Protein AF-A0A7W1E3T4-F1 (afdb_monomer)

Solvent-accessible surface area (backbone atoms only — not comparable to full-atom values): 13322 Å² total; per-residue (Å²): 99,69,68,60,43,53,54,37,51,61,59,62,73,56,59,87,73,61,85,50,91,58,55,63,57,50,38,28,49,52,45,17,52,46,24,36,23,57,19,29,43,41,60,15,51,54,30,30,56,50,32,36,52,54,16,59,76,49,42,82,84,16,51,80,49,38,53,53,32,49,53,55,47,31,55,52,32,45,62,32,55,42,42,68,64,22,44,56,50,27,51,55,42,30,72,75,16,75,51,83,94,35,38,70,48,24,46,48,21,34,51,49,49,24,47,51,22,60,74,71,66,37,62,71,58,25,55,58,27,50,65,67,33,50,62,37,78,75,45,84,56,99,57,25,67,59,50,42,41,50,51,37,42,51,50,25,47,50,26,50,76,72,75,41,88,30,64,71,42,23,51,52,30,31,54,55,18,60,77,70,67,38,62,56,52,26,36,49,18,41,43,70,72,66,47,68,86,44,49,75,62,30,36,67,49,33,25,55,50,36,23,58,56,34,36,56,48,14,50,77,65,75,34,70,68,37,41,52,51,15,48,55,43,44,52,54,32,37,72,39,16,60,94,48,25,62,51,28,51,56,33,52,53,51,49,40,49,76,54,66,51,132

Sequence (262 aa):
PDEASELVERALVDGRWLGHPFALHQGHFARALSFGHRGRIADAMNAIDTGLRVAQEAGESGSRFVAGNENARTWVLRSIGRLSEADEINERVFESTAEPARMEMHCASVLDLLEGRLLTGDVEGAMGAVERARVVESFNGSMAWHHRQRFLTQQARLAVLQGEPSEDLTATVIGDAVARGSLRYELLARAVGGEVDVLPRLERVAGMEAWWMTAELAARRDDDALWRDADRRAEALVRTAGPYAEDLRVWVATRFKALGRP

Radius of gyration: 17.99 Å; Cα contacts (8 Å, |Δi|>4): 354; chains: 1; bounding box: 42×42×51 Å

Structure (mmCIF, N/CA/C/O backbone):
data_AF-A0A7W1E3T4-F1
#
_entry.id   AF-A0A7W1E3T4-F1
#
loop_
_atom_site.group_PDB
_atom_site.id
_atom_site.type_symbol
_atom_site.label_atom_id
_atom_site.label_alt_id
_atom_site.label_comp_id
_atom_site.label_asym_id
_atom_site.label_entity_id
_atom_site.label_seq_id
_atom_site.pdbx_PDB_ins_code
_atom_site.Cartn_x
_atom_site.Cartn_y
_atom_site.Cartn_z
_atom_site.occupancy
_atom_site.B_iso_or_equiv
_atom_site.auth_seq_id
_atom_site.auth_comp_id
_atom_site.auth_asym_id
_atom_site.auth_atom_id
_atom_site.pdbx_PDB_model_num
ATOM 1 N N . PRO A 1 1 ? -3.401 -15.566 -7.009 1.00 63.34 1 PRO A N 1
ATOM 2 C CA . PRO A 1 1 ? -1.975 -15.538 -6.591 1.00 63.34 1 PRO A CA 1
ATOM 3 C C . PRO A 1 1 ? -1.263 -16.885 -6.778 1.00 63.34 1 PRO A C 1
ATOM 5 O O . PRO A 1 1 ? -0.217 -16.904 -7.412 1.00 63.34 1 PRO A O 1
ATOM 8 N N . ASP A 1 2 ? -1.820 -17.992 -6.258 1.00 68.88 2 ASP A N 1
ATOM 9 C CA . ASP A 1 2 ? -1.242 -19.366 -6.298 1.00 68.88 2 ASP A CA 1
ATOM 10 C C . ASP A 1 2 ? -0.906 -19.825 -7.703 1.00 68.88 2 ASP A C 1
ATOM 12 O O . ASP A 1 2 ? 0.268 -19.996 -8.025 1.00 68.88 2 ASP A O 1
ATOM 16 N N . GLU A 1 3 ? -1.903 -19.817 -8.569 1.00 69.50 3 GLU A N 1
ATOM 17 C CA . GLU A 1 3 ? -1.740 -20.116 -9.985 1.00 69.50 3 GLU A CA 1
ATOM 18 C C . GLU A 1 3 ? -0.715 -19.205 -10.687 1.00 69.50 3 GLU A C 1
ATOM 20 O O . GLU A 1 3 ? 0.161 -19.689 -11.397 1.00 69.50 3 GLU A O 1
ATOM 25 N N . ALA A 1 4 ? -0.748 -17.890 -10.434 1.00 70.00 4 ALA A N 1
ATOM 26 C CA . ALA A 1 4 ? 0.206 -16.949 -11.029 1.00 70.00 4 ALA A CA 1
ATOM 27 C C . ALA A 1 4 ? 1.655 -17.234 -10.592 1.00 70.00 4 ALA A C 1
ATOM 29 O O . ALA A 1 4 ? 2.570 -17.196 -11.410 1.00 70.00 4 ALA A O 1
ATOM 30 N N . SER A 1 5 ? 1.860 -17.561 -9.315 1.00 70.94 5 SER A N 1
ATOM 31 C CA . SER A 1 5 ? 3.171 -17.922 -8.775 1.00 70.94 5 SER A CA 1
ATOM 32 C C . SER A 1 5 ? 3.685 -19.214 -9.404 1.00 70.94 5 SER A C 1
ATOM 34 O O . SER A 1 5 ? 4.836 -19.260 -9.820 1.00 70.94 5 SER A O 1
ATOM 36 N N . GLU A 1 6 ? 2.845 -20.244 -9.523 1.00 73.06 6 GLU A N 1
ATOM 37 C CA . GLU A 1 6 ? 3.230 -21.508 -10.160 1.00 73.06 6 GLU A CA 1
ATOM 38 C C . GLU A 1 6 ? 3.592 -21.340 -11.638 1.00 73.06 6 GLU A C 1
ATOM 40 O O . GLU A 1 6 ? 4.574 -21.924 -12.102 1.00 73.06 6 GLU A O 1
ATOM 45 N N . LEU A 1 7 ? 2.825 -20.534 -12.379 1.00 68.50 7 LEU A N 1
ATOM 46 C CA . LEU A 1 7 ? 3.107 -20.230 -13.783 1.00 68.50 7 LEU A CA 1
ATOM 47 C C . LEU A 1 7 ? 4.459 -19.525 -13.943 1.00 68.50 7 LEU A C 1
ATOM 49 O O . LEU A 1 7 ? 5.237 -19.884 -14.827 1.00 68.50 7 LEU A O 1
ATOM 53 N N . VAL A 1 8 ? 4.763 -18.570 -13.058 1.00 70.44 8 VAL A N 1
ATOM 54 C CA . VAL A 1 8 ? 6.046 -17.856 -13.051 1.00 70.44 8 VAL A CA 1
ATOM 55 C C . VAL A 1 8 ? 7.210 -18.792 -12.717 1.00 70.44 8 VAL A C 1
ATOM 57 O O . VAL A 1 8 ? 8.217 -18.755 -13.420 1.00 70.44 8 VAL A O 1
ATOM 60 N N . GLU A 1 9 ? 7.090 -19.665 -11.709 1.00 71.00 9 GLU A N 1
ATOM 61 C CA . GLU A 1 9 ? 8.159 -20.625 -11.380 1.00 71.00 9 GLU A CA 1
ATOM 62 C C . GLU A 1 9 ? 8.474 -21.544 -12.566 1.00 71.00 9 GLU A C 1
ATOM 64 O O . GLU A 1 9 ? 9.635 -21.700 -12.937 1.00 71.00 9 GLU A O 1
ATOM 69 N N . ARG A 1 10 ? 7.448 -22.108 -13.217 1.00 66.62 10 ARG A N 1
ATOM 70 C CA . ARG A 1 10 ? 7.647 -22.991 -14.380 1.00 66.62 10 ARG A CA 1
ATOM 71 C C . ARG A 1 10 ? 8.318 -22.257 -15.543 1.00 66.62 10 ARG A C 1
ATOM 73 O O . ARG A 1 10 ? 9.197 -22.825 -16.185 1.00 66.62 10 ARG A O 1
ATOM 80 N N . ALA A 1 11 ? 7.935 -21.004 -15.790 1.00 65.50 11 ALA A N 1
ATOM 81 C CA . ALA A 1 11 ? 8.513 -20.187 -16.855 1.00 65.50 11 ALA A CA 1
ATOM 82 C C . ALA A 1 11 ? 9.972 -19.777 -16.577 1.00 65.50 11 ALA A C 1
ATOM 84 O O . ALA A 1 11 ? 10.775 -19.720 -17.506 1.00 65.50 11 ALA A O 1
ATOM 85 N N . LEU A 1 12 ? 10.328 -19.509 -15.314 1.00 69.25 12 LEU A N 1
ATOM 86 C CA . LEU A 1 12 ? 11.686 -19.114 -14.921 1.00 69.25 12 LEU A CA 1
ATOM 87 C C . LEU A 1 12 ? 12.674 -20.295 -14.883 1.00 69.25 12 LEU A C 1
ATOM 89 O O . LEU A 1 12 ? 13.859 -20.096 -15.142 1.00 69.25 12 LEU A O 1
ATOM 93 N N . VAL A 1 13 ? 12.214 -21.516 -14.576 1.00 61.56 13 VAL A N 1
ATOM 94 C CA . VAL A 1 13 ? 13.081 -22.704 -14.419 1.00 61.56 13 VAL A CA 1
ATOM 95 C C . VAL A 1 13 ? 13.686 -23.195 -15.742 1.00 61.56 13 VAL A C 1
ATOM 97 O O . VAL A 1 13 ? 14.832 -23.640 -15.749 1.00 61.56 13 VAL A O 1
ATOM 100 N N . ASP A 1 14 ? 12.976 -23.094 -16.870 1.00 57.66 14 ASP A N 1
ATOM 101 C CA . ASP A 1 14 ? 13.461 -23.596 -18.168 1.00 57.66 14 ASP A CA 1
ATOM 102 C C . ASP A 1 14 ? 13.941 -22.476 -19.105 1.00 57.66 14 ASP A C 1
ATOM 104 O O . ASP A 1 14 ? 13.699 -22.525 -20.307 1.00 57.66 14 ASP A O 1
ATOM 108 N N . GLY A 1 15 ? 14.626 -21.454 -18.565 1.00 53.28 15 GLY A N 1
ATOM 109 C CA . GLY A 1 15 ? 15.059 -20.202 -19.228 1.00 53.28 15 GLY A CA 1
ATOM 110 C C . GLY A 1 15 ? 15.795 -20.297 -20.584 1.00 53.28 15 GLY A C 1
ATOM 111 O O . GLY A 1 15 ? 16.172 -19.276 -21.148 1.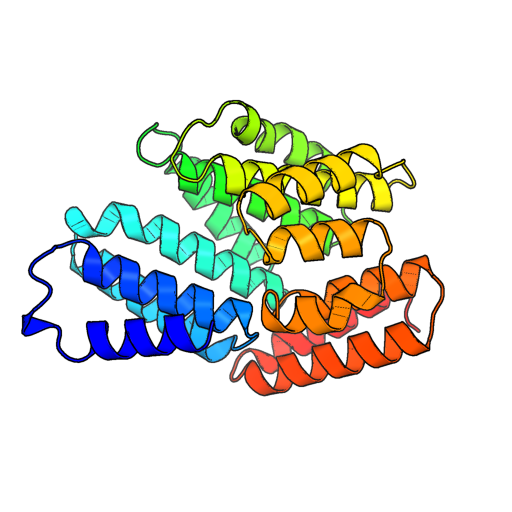00 53.28 15 GLY A O 1
ATOM 112 N N . ARG A 1 16 ? 15.954 -21.498 -21.147 1.00 53.34 16 ARG A N 1
ATOM 113 C CA . ARG A 1 16 ? 16.323 -21.791 -22.539 1.00 53.34 16 ARG A CA 1
ATOM 114 C C . ARG A 1 16 ? 15.261 -21.384 -23.571 1.00 53.34 16 ARG A C 1
ATOM 116 O O . ARG A 1 16 ? 15.613 -21.201 -24.732 1.00 53.34 16 ARG A O 1
ATOM 123 N N . TRP A 1 17 ? 13.993 -21.226 -23.178 1.00 51.12 17 TRP A N 1
ATOM 124 C CA . TRP A 1 17 ? 12.892 -20.911 -24.111 1.00 51.12 17 TRP A CA 1
ATOM 125 C C . TRP A 1 17 ? 12.463 -19.441 -24.135 1.00 51.12 17 TRP A C 1
ATOM 127 O O . TRP A 1 17 ? 11.705 -19.031 -25.015 1.00 51.12 17 TRP A O 1
ATOM 137 N N . LEU A 1 18 ? 12.949 -18.618 -23.203 1.00 56.38 18 LEU A N 1
ATOM 138 C CA . LEU A 1 18 ? 12.622 -17.195 -23.154 1.00 56.38 18 LEU A CA 1
ATOM 139 C C . LEU A 1 18 ? 13.617 -16.392 -23.998 1.00 56.38 18 LEU A C 1
ATOM 141 O O . LEU A 1 18 ? 14.461 -15.672 -23.481 1.00 56.38 18 LEU A O 1
ATOM 145 N N . GLY A 1 19 ? 13.487 -16.484 -25.324 1.00 59.19 19 GLY A N 1
ATOM 146 C CA . GLY A 1 19 ? 14.232 -15.625 -26.257 1.00 59.19 19 GLY A CA 1
ATOM 147 C C . GLY A 1 19 ? 13.815 -14.146 -26.208 1.00 59.19 19 GLY A C 1
ATOM 148 O O . GLY A 1 19 ? 14.437 -13.308 -26.855 1.00 59.19 19 GLY A O 1
ATOM 149 N N . HIS A 1 20 ? 12.758 -13.810 -25.458 1.00 68.94 20 HIS A N 1
ATOM 150 C CA . HIS A 1 20 ? 12.274 -12.442 -25.324 1.00 68.94 20 HIS A CA 1
ATOM 151 C C . HIS A 1 20 ? 12.986 -11.718 -24.164 1.00 68.94 20 HIS A C 1
ATOM 153 O O . HIS A 1 20 ? 12.804 -12.118 -23.008 1.00 68.94 20 HIS A O 1
ATOM 159 N N . PRO A 1 21 ? 13.713 -10.613 -24.424 1.00 70.62 21 PRO A N 1
ATOM 160 C CA . PRO A 1 21 ? 14.612 -9.983 -23.449 1.00 70.62 21 PRO A CA 1
ATOM 161 C C . PRO A 1 21 ? 13.905 -9.447 -22.194 1.00 70.62 21 PRO A C 1
ATOM 163 O O . PRO A 1 21 ? 14.545 -9.196 -21.182 1.00 70.62 21 PRO A O 1
ATOM 166 N N . PHE A 1 22 ? 12.577 -9.284 -22.220 1.00 82.25 22 PHE A N 1
ATOM 167 C CA . PHE A 1 22 ? 11.809 -8.748 -21.087 1.00 82.25 22 PHE A CA 1
ATOM 168 C C . PHE A 1 22 ? 11.147 -9.809 -20.208 1.00 82.25 22 PHE A C 1
ATOM 170 O O . PHE A 1 22 ? 10.739 -9.491 -19.092 1.00 82.25 22 PHE A O 1
ATOM 177 N N . ALA A 1 23 ? 11.024 -11.049 -20.689 1.00 83.25 23 ALA A N 1
ATOM 178 C CA . ALA A 1 23 ? 10.239 -12.065 -19.990 1.00 83.25 23 ALA A CA 1
ATOM 179 C C . ALA A 1 23 ? 10.863 -12.440 -18.638 1.00 83.25 23 ALA A C 1
ATOM 181 O O . ALA A 1 23 ? 10.150 -12.591 -17.649 1.00 83.25 23 ALA A O 1
ATOM 182 N N . LEU A 1 24 ? 12.196 -12.503 -18.579 1.00 84.38 24 LEU A N 1
ATOM 183 C CA . LEU A 1 24 ? 12.932 -12.774 -17.346 1.00 84.38 24 LEU A CA 1
ATOM 184 C C . LEU A 1 24 ? 12.673 -11.697 -16.279 1.00 84.38 24 LEU A C 1
ATOM 186 O O . LEU A 1 24 ? 12.302 -12.014 -15.150 1.00 84.38 24 LEU A O 1
ATOM 190 N N . HIS A 1 25 ? 12.804 -10.417 -16.646 1.00 89.50 25 HIS A N 1
ATOM 191 C CA . HIS A 1 25 ? 12.573 -9.302 -15.723 1.00 89.50 25 HIS A CA 1
ATOM 192 C C . HIS A 1 25 ? 11.123 -9.253 -15.230 1.00 89.50 25 HIS A C 1
ATOM 194 O O . HIS A 1 25 ? 10.879 -9.066 -14.038 1.00 89.50 25 HIS A O 1
ATOM 200 N N . GLN A 1 26 ? 10.161 -9.468 -16.131 1.00 88.75 26 GLN A N 1
ATOM 201 C CA . GLN A 1 26 ? 8.743 -9.531 -15.778 1.00 88.75 26 GLN A CA 1
ATOM 202 C C . GLN A 1 26 ? 8.436 -10.708 -14.849 1.00 88.75 26 GLN A C 1
ATOM 204 O O . GLN A 1 26 ? 7.662 -10.544 -13.910 1.00 88.75 26 GLN A O 1
ATOM 209 N N . GLY A 1 27 ? 9.067 -11.866 -15.060 1.00 89.12 27 GLY A N 1
ATOM 210 C CA . GLY A 1 27 ? 8.914 -13.032 -14.191 1.00 89.12 27 GLY A CA 1
ATOM 211 C C . GLY A 1 27 ? 9.394 -12.762 -12.764 1.00 89.12 27 GLY A C 1
ATOM 212 O O . GLY A 1 27 ? 8.656 -13.016 -11.813 1.00 89.12 27 GLY A O 1
ATOM 213 N N . HIS A 1 28 ? 10.585 -12.181 -12.593 1.00 91.00 28 HIS A N 1
ATOM 214 C CA . HIS A 1 28 ? 11.083 -11.814 -11.260 1.00 91.00 28 HIS A CA 1
ATOM 215 C C . HIS A 1 28 ? 10.197 -10.773 -10.569 1.00 91.00 28 HIS A C 1
ATOM 217 O O . HIS A 1 28 ? 9.853 -10.942 -9.399 1.00 91.00 28 HIS A O 1
ATOM 223 N N . PHE A 1 29 ? 9.763 -9.747 -11.302 1.00 92.94 29 PHE A N 1
ATOM 224 C CA . PHE A 1 29 ? 8.870 -8.728 -10.758 1.00 92.94 29 PHE A CA 1
ATOM 225 C C . PHE A 1 29 ? 7.508 -9.315 -10.350 1.00 92.94 29 PHE A C 1
ATOM 227 O O . PHE A 1 29 ? 7.039 -9.094 -9.234 1.00 92.94 29 PHE A O 1
ATOM 234 N N . ALA A 1 30 ? 6.898 -10.149 -11.197 1.00 93.38 30 ALA A N 1
ATOM 235 C CA . ALA A 1 30 ? 5.641 -10.830 -10.886 1.00 93.38 30 ALA A CA 1
ATOM 236 C C . ALA A 1 30 ? 5.768 -11.756 -9.664 1.00 93.38 30 ALA A C 1
ATOM 238 O O . ALA A 1 30 ? 4.855 -11.822 -8.837 1.00 93.38 30 ALA A O 1
ATOM 239 N N . ARG A 1 31 ? 6.912 -12.435 -9.510 1.00 93.56 31 ARG A N 1
ATOM 240 C CA . ARG A 1 31 ? 7.222 -13.262 -8.337 1.00 93.56 31 ARG A CA 1
ATOM 241 C C . ARG A 1 31 ? 7.279 -12.426 -7.059 1.00 93.56 31 ARG A C 1
ATOM 243 O O . ARG A 1 31 ? 6.625 -12.784 -6.080 1.00 93.56 31 ARG A O 1
ATOM 250 N N . ALA A 1 32 ? 7.994 -11.302 -7.087 1.00 96.31 32 ALA A N 1
ATOM 251 C CA . ALA A 1 32 ? 8.058 -10.363 -5.969 1.00 96.31 32 ALA A CA 1
ATOM 252 C C . ALA A 1 32 ? 6.661 -9.877 -5.554 1.00 96.31 32 ALA A C 1
ATOM 254 O O . ALA A 1 32 ? 6.284 -10.003 -4.386 1.00 96.31 32 ALA A O 1
ATOM 255 N N . LEU A 1 33 ? 5.853 -9.420 -6.518 1.00 95.19 33 LEU A N 1
ATOM 256 C CA . LEU A 1 33 ? 4.478 -8.985 -6.261 1.00 95.19 33 LEU A CA 1
ATOM 257 C C . LEU A 1 33 ? 3.609 -10.112 -5.699 1.00 95.19 33 LEU A C 1
ATOM 259 O O . LEU A 1 33 ? 2.839 -9.902 -4.763 1.00 95.19 33 LEU A O 1
ATOM 263 N N . SER A 1 34 ? 3.736 -11.328 -6.234 1.00 95.69 34 SER A N 1
ATOM 264 C CA . SER A 1 34 ? 2.971 -12.475 -5.746 1.00 95.69 34 SER A CA 1
ATOM 265 C C . SER A 1 34 ? 3.337 -12.859 -4.313 1.00 95.69 34 SER A C 1
ATOM 267 O O . SER A 1 34 ? 2.458 -13.314 -3.579 1.00 95.69 34 SER A O 1
ATOM 269 N N . PHE A 1 35 ? 4.601 -12.733 -3.908 1.00 97.31 35 PHE A N 1
ATOM 270 C CA . PHE A 1 35 ? 4.999 -12.959 -2.520 1.00 97.31 35 PHE A CA 1
ATOM 271 C C . PHE A 1 35 ? 4.507 -11.840 -1.606 1.00 97.31 35 PHE A C 1
ATOM 273 O O . PHE A 1 35 ? 3.908 -12.138 -0.570 1.00 97.31 35 PHE A O 1
ATOM 280 N N . GLY A 1 36 ? 4.663 -10.580 -2.019 1.00 96.69 36 GLY A N 1
ATOM 281 C CA . GLY A 1 36 ? 4.179 -9.428 -1.260 1.00 96.69 36 GLY A CA 1
ATOM 282 C C . GLY A 1 36 ? 2.669 -9.485 -1.012 1.00 96.69 36 GLY A C 1
ATOM 283 O O . GLY A 1 36 ? 2.227 -9.392 0.130 1.00 96.69 36 GLY A O 1
ATOM 284 N N . HIS A 1 37 ? 1.860 -9.782 -2.035 1.00 96.50 37 HIS A N 1
ATOM 285 C CA . HIS A 1 37 ? 0.401 -9.887 -1.884 1.00 96.50 37 HIS A CA 1
ATOM 286 C C . HIS A 1 37 ? -0.042 -10.990 -0.911 1.00 96.50 37 HIS A C 1
ATOM 288 O O . HIS A 1 37 ? -1.158 -10.935 -0.399 1.00 96.50 37 HIS A O 1
ATOM 294 N N . ARG A 1 38 ? 0.817 -11.981 -0.636 1.00 95.50 38 ARG A N 1
ATOM 295 C CA . ARG A 1 38 ? 0.573 -13.053 0.342 1.00 95.50 38 ARG A CA 1
ATOM 296 C C . ARG A 1 38 ? 1.203 -12.803 1.713 1.00 95.50 38 ARG A C 1
ATOM 298 O O . ARG A 1 38 ? 1.184 -13.700 2.549 1.00 95.50 38 ARG A O 1
ATOM 305 N N . GLY A 1 39 ? 1.835 -11.651 1.934 1.00 96.94 39 GLY A N 1
ATOM 306 C CA . GLY A 1 39 ? 2.568 -11.396 3.175 1.00 96.94 39 GLY A CA 1
ATOM 307 C C . GLY A 1 39 ? 3.852 -12.223 3.321 1.00 96.94 39 GLY A C 1
ATOM 308 O O . GLY A 1 39 ? 4.352 -12.402 4.426 1.00 96.94 39 GLY A O 1
ATOM 309 N N . ARG A 1 40 ? 4.424 -12.758 2.236 1.00 97.44 40 ARG A N 1
ATOM 310 C CA . ARG A 1 40 ? 5.704 -13.488 2.281 1.00 97.44 40 ARG A CA 1
ATOM 311 C C . ARG A 1 40 ? 6.875 -12.515 2.134 1.00 97.44 40 ARG A C 1
ATOM 313 O O . ARG A 1 40 ? 7.532 -12.485 1.098 1.00 97.44 40 ARG A O 1
ATOM 320 N N . ILE A 1 41 ? 7.103 -11.693 3.161 1.00 97.69 41 ILE A N 1
ATOM 321 C CA . ILE A 1 41 ? 8.056 -10.565 3.137 1.00 97.69 41 ILE A CA 1
ATOM 322 C C . ILE A 1 41 ? 9.475 -11.012 2.764 1.00 97.69 41 ILE A C 1
ATOM 324 O O . ILE A 1 41 ? 10.064 -10.441 1.849 1.00 97.69 41 ILE A O 1
ATOM 328 N N . ALA A 1 42 ? 10.021 -12.036 3.432 1.00 97.69 42 ALA A N 1
ATOM 329 C CA . ALA A 1 42 ? 11.393 -12.479 3.169 1.00 97.69 42 ALA A CA 1
ATOM 330 C C . ALA A 1 42 ? 11.566 -12.984 1.726 1.00 97.69 42 ALA A C 1
ATOM 332 O O . ALA A 1 42 ? 12.546 -12.664 1.057 1.00 97.69 42 ALA A O 1
ATOM 333 N N . ASP A 1 43 ? 10.581 -13.726 1.218 1.00 97.50 43 ASP A N 1
ATOM 334 C CA . ASP A 1 43 ? 10.598 -14.228 -0.155 1.00 97.50 43 ASP A CA 1
ATOM 335 C C . ASP A 1 43 ? 10.429 -13.106 -1.186 1.00 97.50 43 ASP A C 1
ATOM 337 O O . ASP A 1 43 ? 11.066 -13.139 -2.240 1.00 97.50 43 ASP A O 1
ATOM 341 N N . ALA A 1 44 ? 9.599 -12.102 -0.883 1.00 97.75 44 ALA A N 1
ATOM 342 C CA . ALA A 1 44 ? 9.439 -10.919 -1.720 1.00 97.75 44 ALA A CA 1
ATOM 343 C C . ALA A 1 44 ? 10.764 -10.155 -1.836 1.00 97.75 44 ALA A C 1
ATOM 345 O O . ALA A 1 44 ? 11.200 -9.896 -2.954 1.00 97.75 44 ALA A O 1
ATOM 346 N N . MET A 1 45 ? 11.442 -9.882 -0.714 1.00 97.88 45 MET A N 1
ATOM 347 C CA . MET A 1 45 ? 12.755 -9.221 -0.707 1.00 97.88 45 MET A CA 1
ATOM 348 C C . MET A 1 45 ? 13.795 -10.005 -1.512 1.00 97.88 45 MET A C 1
ATOM 350 O O . MET A 1 45 ? 14.424 -9.442 -2.402 1.00 97.88 45 MET A O 1
ATOM 354 N N . ASN A 1 46 ? 13.898 -11.321 -1.307 1.00 97.12 46 ASN A N 1
ATOM 355 C CA . ASN A 1 46 ? 14.823 -12.161 -2.076 1.00 97.12 46 ASN A CA 1
ATOM 356 C C . ASN A 1 46 ? 14.533 -12.133 -3.591 1.00 97.12 46 ASN A C 1
ATOM 358 O O . ASN A 1 46 ? 15.454 -12.106 -4.416 1.00 97.12 46 ASN A O 1
ATOM 362 N N . ALA A 1 47 ? 13.252 -12.150 -3.980 1.00 96.44 47 ALA A N 1
ATOM 363 C CA . ALA A 1 47 ? 12.851 -12.067 -5.383 1.00 96.44 47 ALA A CA 1
ATOM 364 C C . ALA A 1 47 ? 13.188 -10.698 -5.996 1.00 96.44 47 ALA A C 1
ATOM 366 O O . ALA A 1 47 ? 13.642 -10.648 -7.140 1.00 96.44 47 ALA A O 1
ATOM 367 N N . ILE A 1 48 ? 13.012 -9.618 -5.230 1.00 97.94 48 ILE A N 1
ATOM 368 C CA . ILE A 1 48 ? 13.364 -8.244 -5.613 1.00 97.94 48 ILE A CA 1
ATOM 369 C C . ILE A 1 48 ? 14.874 -8.109 -5.796 1.00 97.94 48 ILE A C 1
ATOM 371 O O . ILE A 1 48 ? 15.311 -7.629 -6.838 1.00 97.94 48 ILE A O 1
ATOM 375 N N . ASP A 1 49 ? 15.675 -8.583 -4.841 1.00 97.88 49 ASP A N 1
ATOM 376 C CA . ASP A 1 49 ? 17.139 -8.521 -4.919 1.00 97.88 49 ASP A CA 1
ATOM 377 C C . ASP A 1 49 ? 17.661 -9.293 -6.137 1.00 97.88 49 ASP A C 1
ATOM 379 O O . ASP A 1 49 ? 18.536 -8.824 -6.870 1.00 97.88 49 ASP A O 1
ATOM 383 N N . THR A 1 50 ? 17.062 -10.453 -6.418 1.00 95.88 50 THR A N 1
ATOM 384 C CA . THR A 1 50 ? 17.360 -11.219 -7.633 1.00 95.88 50 THR A CA 1
ATOM 385 C C . THR A 1 50 ? 16.977 -10.441 -8.894 1.00 95.88 50 THR A C 1
ATOM 387 O O . THR A 1 50 ? 17.779 -10.358 -9.823 1.00 95.88 50 THR A O 1
ATOM 390 N N . GLY A 1 51 ? 15.777 -9.854 -8.934 1.00 95.31 51 GLY A N 1
ATOM 391 C CA . GLY A 1 51 ? 15.292 -9.061 -10.065 1.00 95.31 51 GLY A CA 1
ATOM 392 C C . GLY A 1 51 ? 16.142 -7.818 -10.339 1.00 95.31 51 GLY A C 1
ATOM 393 O O . GLY A 1 51 ? 16.454 -7.546 -11.499 1.00 95.31 51 GLY A O 1
ATOM 394 N N . LEU A 1 52 ? 16.577 -7.115 -9.286 1.00 96.31 52 LEU A N 1
ATOM 395 C CA . LEU A 1 52 ? 17.499 -5.978 -9.363 1.00 96.31 52 LEU A CA 1
ATOM 396 C C . LEU A 1 52 ? 18.844 -6.393 -9.941 1.00 96.31 52 LEU A C 1
ATOM 398 O O . LEU A 1 52 ? 19.298 -5.784 -10.907 1.00 96.31 52 LEU A O 1
ATOM 402 N N . ARG A 1 53 ? 19.451 -7.453 -9.397 1.00 95.88 53 ARG A N 1
ATOM 403 C CA . ARG A 1 53 ? 20.735 -7.963 -9.886 1.00 95.88 53 ARG A CA 1
ATOM 404 C C . ARG A 1 53 ? 20.654 -8.330 -11.370 1.00 95.88 53 ARG A C 1
ATOM 406 O O . ARG A 1 53 ? 21.492 -7.898 -12.153 1.00 95.88 53 ARG A O 1
ATOM 413 N N . VAL A 1 54 ? 19.607 -9.053 -11.773 1.00 92.44 54 VAL A N 1
ATOM 414 C CA . VAL A 1 54 ? 19.375 -9.433 -13.177 1.00 92.44 54 VAL A CA 1
ATOM 415 C C . VAL A 1 54 ? 19.169 -8.204 -14.073 1.00 92.44 54 VAL A C 1
ATOM 417 O O . VAL A 1 54 ? 19.707 -8.152 -15.176 1.00 92.44 54 VA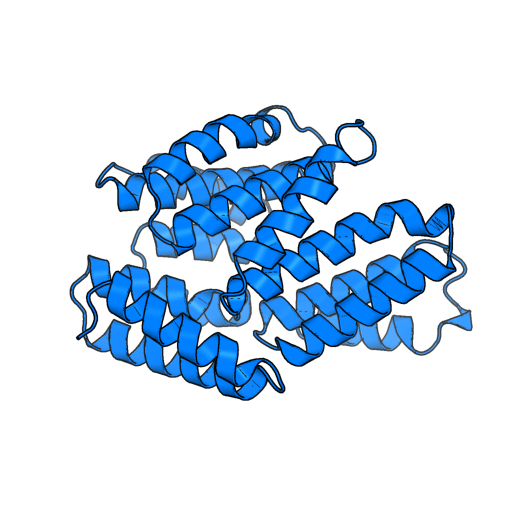L A O 1
ATOM 420 N N . ALA A 1 55 ? 18.417 -7.195 -13.621 1.00 93.38 55 ALA A N 1
ATOM 421 C CA . ALA A 1 55 ? 18.240 -5.937 -14.352 1.00 93.38 55 ALA A CA 1
ATOM 422 C C . ALA A 1 55 ? 19.557 -5.161 -14.521 1.00 93.38 55 ALA A C 1
ATOM 424 O O . ALA A 1 55 ? 19.816 -4.622 -15.594 1.00 93.38 55 ALA A O 1
ATOM 425 N N . GLN A 1 56 ? 20.405 -5.134 -13.495 1.00 94.06 56 GLN A N 1
ATOM 426 C CA . GLN A 1 56 ? 21.703 -4.457 -13.539 1.00 94.06 56 GLN A CA 1
ATOM 427 C C . GLN A 1 56 ? 22.701 -5.178 -14.456 1.00 94.06 56 GLN A C 1
ATOM 429 O O . GLN A 1 56 ? 23.350 -4.535 -15.280 1.00 94.06 56 GLN A O 1
ATOM 434 N N . GLU A 1 57 ? 22.786 -6.508 -14.368 1.00 92.75 57 GLU A N 1
ATOM 435 C CA . GLU A 1 57 ? 23.650 -7.339 -15.224 1.00 92.75 57 GLU A CA 1
ATOM 436 C C . GLU A 1 57 ? 23.283 -7.228 -16.716 1.00 92.75 57 GLU A C 1
ATOM 438 O O . GLU A 1 57 ? 24.154 -7.336 -17.578 1.00 92.75 57 GLU A O 1
ATOM 443 N N . ALA A 1 58 ? 22.012 -6.957 -17.034 1.00 89.19 58 ALA A N 1
ATOM 444 C CA . ALA A 1 58 ? 21.523 -6.762 -18.401 1.00 89.19 58 ALA A CA 1
ATOM 445 C C . ALA A 1 58 ? 21.838 -5.368 -19.000 1.00 89.19 58 ALA A C 1
ATOM 447 O O . ALA A 1 58 ? 21.492 -5.095 -20.159 1.00 89.19 58 ALA A O 1
ATOM 448 N N . GLY A 1 59 ? 22.475 -4.472 -18.234 1.00 89.81 59 GLY A N 1
ATOM 449 C CA . GLY A 1 59 ? 22.902 -3.148 -18.689 1.00 89.81 59 GLY A CA 1
ATOM 450 C C . GLY A 1 59 ? 21.747 -2.283 -19.207 1.00 89.81 59 GLY A C 1
ATOM 451 O O . GLY A 1 59 ? 20.698 -2.166 -18.572 1.00 89.81 59 GLY A O 1
ATOM 452 N N . GLU A 1 60 ? 21.921 -1.678 -20.385 1.00 87.31 60 GLU A N 1
ATOM 453 C CA . GLU A 1 60 ? 20.927 -0.778 -20.989 1.00 87.31 60 GLU A CA 1
ATOM 454 C C . GLU A 1 60 ? 19.546 -1.438 -21.139 1.00 87.31 60 GLU A C 1
ATOM 456 O O . GLU A 1 60 ? 18.526 -0.825 -20.815 1.00 87.31 60 GLU A O 1
ATOM 461 N N . SER A 1 61 ? 19.511 -2.714 -21.538 1.00 85.00 61 SER A N 1
ATOM 462 C CA . SER A 1 61 ? 18.264 -3.465 -21.742 1.00 85.00 61 SER A CA 1
ATOM 463 C C . SER A 1 61 ? 17.482 -3.719 -20.446 1.00 85.00 61 SER A C 1
ATOM 465 O O . SER A 1 61 ? 16.248 -3.772 -20.465 1.00 85.00 61 SER A O 1
ATOM 467 N N . GLY A 1 62 ? 18.188 -3.811 -19.315 1.00 88.06 62 GLY A N 1
ATOM 468 C CA . GLY A 1 62 ? 17.611 -4.018 -17.991 1.00 88.06 62 GLY A CA 1
ATOM 469 C C . GLY A 1 62 ? 17.259 -2.726 -17.248 1.00 88.06 62 GLY A C 1
ATOM 470 O O . GLY A 1 62 ? 16.448 -2.756 -16.322 1.00 88.06 62 GLY A O 1
ATOM 471 N N . SER A 1 63 ? 17.805 -1.582 -17.678 1.00 88.69 63 SER A N 1
ATOM 472 C CA . SER A 1 63 ? 17.688 -0.286 -16.986 1.00 88.69 63 SER A CA 1
ATOM 473 C C . SER A 1 63 ? 16.249 0.097 -16.619 1.00 88.69 63 SER A C 1
ATOM 475 O O . SER A 1 63 ? 15.983 0.544 -15.505 1.00 88.69 63 SER A O 1
ATOM 477 N N . ARG A 1 64 ? 15.285 -0.151 -17.515 1.00 86.19 64 ARG A N 1
ATOM 478 C CA . ARG A 1 64 ? 13.864 0.165 -17.289 1.00 86.19 64 ARG A CA 1
ATOM 479 C C . ARG A 1 64 ? 13.200 -0.671 -16.188 1.00 86.19 64 ARG A C 1
ATOM 481 O O . ARG A 1 64 ? 12.143 -0.291 -15.699 1.00 86.19 64 ARG A O 1
ATOM 488 N N . PHE A 1 65 ? 13.783 -1.810 -15.818 1.00 92.44 65 PHE A N 1
ATOM 489 C CA . PHE A 1 65 ? 13.245 -2.710 -14.795 1.00 92.44 65 PHE A CA 1
ATOM 490 C C . PHE A 1 65 ? 13.821 -2.441 -13.405 1.00 92.44 65 PHE A C 1
ATOM 492 O O . PHE A 1 65 ? 13.272 -2.945 -12.425 1.00 92.44 65 PHE A O 1
ATOM 499 N N . VAL A 1 66 ? 14.891 -1.645 -13.299 1.00 95.12 66 VAL A N 1
ATOM 500 C CA . VAL A 1 66 ? 15.480 -1.261 -12.008 1.00 95.12 66 VAL A CA 1
ATOM 501 C C . VAL A 1 66 ? 14.450 -0.504 -11.174 1.00 95.12 66 VAL A C 1
ATOM 503 O O . VAL A 1 66 ? 14.088 -0.976 -10.102 1.00 95.12 66 VAL A O 1
ATOM 506 N N . ALA A 1 67 ? 13.874 0.569 -11.726 1.00 94.50 67 ALA A N 1
ATOM 507 C CA . ALA A 1 67 ? 12.859 1.375 -11.046 1.00 94.50 67 ALA A CA 1
ATOM 508 C C . ALA A 1 67 ? 11.615 0.557 -10.640 1.00 94.50 67 ALA A C 1
ATOM 510 O O . ALA A 1 67 ? 11.062 0.761 -9.564 1.00 94.50 67 ALA A O 1
ATOM 511 N N . GLY A 1 68 ? 11.215 -0.424 -11.460 1.00 94.69 68 GLY A N 1
ATOM 512 C CA . GLY A 1 68 ? 10.144 -1.365 -11.116 1.00 94.69 68 GLY A CA 1
ATOM 513 C C . GLY A 1 68 ? 10.462 -2.186 -9.871 1.00 94.69 68 GLY A C 1
ATOM 514 O O . GLY A 1 68 ? 9.668 -2.240 -8.935 1.00 94.69 68 GLY A O 1
ATOM 515 N N . ASN A 1 69 ? 11.646 -2.794 -9.818 1.00 96.94 69 ASN A N 1
ATOM 516 C CA . ASN A 1 69 ? 12.045 -3.559 -8.640 1.00 96.94 69 ASN A CA 1
ATOM 517 C C . ASN A 1 69 ? 12.274 -2.661 -7.414 1.00 96.94 69 ASN A C 1
ATOM 519 O O . ASN A 1 69 ? 11.939 -3.069 -6.305 1.00 96.94 69 ASN A O 1
ATOM 523 N N . GLU A 1 70 ? 12.784 -1.441 -7.594 1.00 97.44 70 GLU A N 1
ATOM 524 C CA . GLU A 1 70 ? 12.886 -0.457 -6.512 1.00 97.44 70 GLU A CA 1
ATOM 525 C C . GLU A 1 70 ? 11.507 -0.079 -5.964 1.00 97.44 70 GLU A C 1
ATOM 527 O O . GLU A 1 70 ? 11.336 -0.072 -4.749 1.00 97.44 70 GLU A O 1
ATOM 532 N N . ASN A 1 71 ? 10.494 0.110 -6.815 1.00 96.81 71 ASN A N 1
ATOM 533 C CA . ASN A 1 71 ? 9.120 0.333 -6.360 1.00 96.81 71 ASN A CA 1
ATOM 534 C C . ASN A 1 71 ? 8.557 -0.858 -5.557 1.00 96.81 71 ASN A C 1
ATOM 536 O O . ASN A 1 71 ? 7.933 -0.677 -4.510 1.00 96.81 71 ASN A O 1
ATOM 540 N N . ALA A 1 72 ? 8.806 -2.097 -5.994 1.00 97.69 72 ALA A N 1
ATOM 541 C CA . ALA A 1 72 ? 8.431 -3.266 -5.194 1.00 97.69 72 ALA A CA 1
ATOM 542 C C . ALA A 1 72 ? 9.185 -3.302 -3.854 1.00 97.69 72 ALA A C 1
ATOM 544 O O . ALA A 1 72 ? 8.597 -3.640 -2.824 1.00 97.69 72 ALA A O 1
ATOM 545 N N . ARG A 1 73 ? 10.469 -2.918 -3.845 1.00 98.56 73 ARG A N 1
ATOM 546 C CA . ARG A 1 73 ? 11.290 -2.844 -2.630 1.00 98.56 73 ARG A CA 1
ATOM 547 C C . ARG A 1 73 ? 10.718 -1.849 -1.635 1.00 98.56 73 ARG A C 1
ATOM 549 O O . ARG A 1 73 ? 10.561 -2.191 -0.467 1.00 98.56 73 ARG A O 1
ATOM 556 N N . THR A 1 74 ? 10.384 -0.641 -2.075 1.00 98.38 74 THR A N 1
ATOM 557 C CA . THR A 1 74 ? 9.856 0.403 -1.190 1.00 98.38 74 THR A CA 1
ATOM 558 C C . THR A 1 74 ? 8.487 0.039 -0.630 1.00 98.38 74 THR A C 1
ATOM 560 O O . THR A 1 74 ? 8.220 0.316 0.540 1.00 98.38 74 THR A O 1
ATOM 563 N N . TRP A 1 75 ? 7.648 -0.669 -1.391 1.00 98.00 75 TRP A N 1
ATOM 564 C CA . TRP A 1 75 ? 6.409 -1.250 -0.867 1.00 98.00 75 TRP A CA 1
ATOM 565 C C . TRP A 1 75 ? 6.648 -2.236 0.284 1.00 98.00 75 TRP A C 1
ATOM 567 O O . TRP A 1 75 ? 5.988 -2.131 1.325 1.00 98.00 75 TRP A O 1
ATOM 577 N N . VAL A 1 76 ? 7.612 -3.149 0.146 1.00 98.25 76 VAL A N 1
ATOM 578 C CA . VAL A 1 76 ? 7.949 -4.095 1.221 1.00 98.25 76 VAL A CA 1
ATOM 579 C C . VAL A 1 76 ? 8.581 -3.372 2.414 1.00 98.25 76 VAL A C 1
ATOM 581 O O . VAL A 1 76 ? 8.159 -3.603 3.545 1.00 98.25 76 VAL A O 1
ATOM 584 N N . LEU A 1 77 ? 9.516 -2.444 2.179 1.00 98.62 77 LEU A N 1
ATOM 585 C CA . LEU A 1 77 ? 10.157 -1.643 3.230 1.00 98.62 77 LEU A CA 1
ATOM 586 C C . LEU A 1 77 ? 9.134 -0.860 4.063 1.00 98.62 77 LEU A C 1
ATOM 588 O O . LEU A 1 77 ? 9.205 -0.880 5.292 1.00 98.62 77 LEU A O 1
ATOM 592 N N . ARG A 1 78 ? 8.136 -0.232 3.423 1.00 97.94 78 ARG A N 1
ATOM 593 C CA . ARG A 1 78 ? 7.049 0.442 4.150 1.00 97.94 78 ARG A CA 1
ATOM 594 C C . ARG A 1 78 ? 6.212 -0.521 4.980 1.00 97.94 78 ARG A C 1
ATOM 596 O O . ARG A 1 78 ? 5.822 -0.190 6.096 1.00 97.94 78 ARG A O 1
ATOM 603 N N . SER A 1 79 ? 5.979 -1.722 4.460 1.00 97.38 79 SER A N 1
ATOM 604 C CA . SER A 1 79 ? 5.190 -2.745 5.149 1.00 97.38 79 SER A CA 1
ATOM 605 C C . SER A 1 79 ? 5.853 -3.249 6.437 1.00 97.38 79 SER A C 1
ATOM 607 O O . SER A 1 79 ? 5.155 -3.723 7.329 1.00 97.38 79 SER A O 1
ATOM 609 N N . ILE A 1 80 ? 7.179 -3.108 6.554 1.00 97.94 80 ILE A N 1
ATOM 610 C CA . ILE A 1 80 ? 7.968 -3.451 7.750 1.00 97.94 80 ILE A CA 1
ATOM 611 C C . ILE A 1 80 ? 8.437 -2.225 8.549 1.00 97.94 80 ILE A C 1
ATOM 613 O O . ILE A 1 80 ? 9.294 -2.354 9.415 1.00 97.94 80 ILE A O 1
ATOM 617 N N . GLY A 1 81 ? 7.910 -1.032 8.258 1.00 97.88 81 GLY A N 1
ATOM 618 C CA . GLY A 1 81 ? 8.206 0.190 9.014 1.00 97.88 81 GLY A CA 1
ATOM 619 C C . GLY A 1 81 ? 9.541 0.868 8.699 1.00 97.88 81 GLY A C 1
ATOM 620 O O . GLY A 1 81 ? 9.896 1.842 9.360 1.00 97.88 81 GLY A O 1
ATOM 621 N N . ARG A 1 82 ? 10.270 0.438 7.661 1.00 98.50 82 ARG A N 1
ATOM 622 C CA . ARG A 1 82 ? 11.507 1.098 7.193 1.00 98.50 82 ARG A CA 1
ATOM 623 C C . ARG A 1 82 ? 11.185 2.281 6.274 1.00 98.50 82 ARG A C 1
ATOM 625 O O . ARG A 1 82 ? 11.603 2.329 5.119 1.00 98.50 82 ARG A O 1
ATOM 632 N N . LEU A 1 83 ? 10.397 3.223 6.795 1.00 98.25 83 LEU A N 1
ATOM 633 C CA . LEU A 1 83 ? 9.804 4.318 6.020 1.00 98.25 83 LEU A CA 1
ATOM 634 C C . LEU A 1 83 ? 10.853 5.268 5.439 1.00 98.25 83 LEU A C 1
ATOM 636 O O . LEU A 1 83 ? 10.777 5.587 4.261 1.00 98.25 83 LEU A O 1
ATOM 640 N N . SER A 1 84 ? 11.864 5.664 6.217 1.00 98.06 84 SER A N 1
ATOM 641 C CA . SER A 1 84 ? 12.898 6.593 5.740 1.00 98.06 84 SER A CA 1
ATOM 642 C C . SER A 1 84 ? 13.709 6.026 4.572 1.00 98.06 84 SER A C 1
ATOM 644 O O . SER A 1 84 ? 13.913 6.719 3.584 1.00 98.06 84 SER A O 1
ATOM 646 N N . GLU A 1 85 ? 14.104 4.749 4.629 1.00 98.56 85 GLU A N 1
ATOM 647 C CA . GLU A 1 85 ? 14.796 4.102 3.503 1.00 98.56 85 GLU A CA 1
ATOM 648 C C . GLU A 1 85 ? 13.887 3.989 2.276 1.00 98.56 85 GLU A C 1
ATOM 650 O O . GLU A 1 85 ? 14.336 4.191 1.147 1.00 98.56 85 GLU A O 1
ATOM 655 N N . ALA A 1 86 ? 12.603 3.676 2.486 1.00 98.56 86 ALA A N 1
ATOM 656 C CA . ALA A 1 86 ? 11.643 3.640 1.395 1.00 98.56 86 ALA A CA 1
ATOM 657 C C . ALA A 1 86 ? 11.510 5.021 0.733 1.00 98.56 86 ALA A C 1
ATOM 659 O O . ALA A 1 86 ? 11.565 5.105 -0.492 1.00 98.56 86 ALA A O 1
ATOM 660 N N . ASP A 1 87 ? 11.378 6.090 1.520 1.00 98.50 87 ASP A N 1
ATOM 661 C CA . ASP A 1 87 ? 11.279 7.470 1.035 1.00 98.50 87 ASP A CA 1
ATOM 662 C C . ASP A 1 87 ? 12.533 7.882 0.252 1.00 98.50 87 ASP A C 1
ATOM 664 O O . ASP A 1 87 ? 12.410 8.386 -0.862 1.00 98.50 87 ASP A O 1
ATOM 668 N N . GLU A 1 88 ? 13.734 7.586 0.759 1.00 98.50 88 GLU A N 1
ATOM 669 C CA . GLU A 1 88 ? 14.992 7.872 0.054 1.00 98.50 88 GLU A CA 1
ATOM 670 C C . GLU A 1 88 ? 15.069 7.198 -1.323 1.00 98.50 88 GLU A C 1
ATOM 672 O O . GLU A 1 88 ? 15.538 7.802 -2.289 1.00 98.50 88 GLU A O 1
ATOM 677 N N . ILE A 1 89 ? 14.629 5.940 -1.432 1.00 98.38 89 ILE A N 1
ATOM 678 C CA . ILE A 1 89 ? 14.568 5.243 -2.723 1.00 98.38 89 ILE A CA 1
ATOM 679 C C . ILE A 1 89 ? 13.500 5.886 -3.618 1.00 98.38 89 ILE A C 1
ATOM 681 O O . ILE A 1 89 ? 13.778 6.154 -4.785 1.00 98.38 89 ILE A O 1
ATOM 685 N N . ASN A 1 90 ? 12.302 6.161 -3.091 1.00 98.38 90 ASN A N 1
ATOM 686 C CA . ASN A 1 90 ? 11.211 6.735 -3.882 1.00 98.38 90 ASN A CA 1
ATOM 687 C C . ASN A 1 90 ? 11.562 8.119 -4.433 1.00 98.38 90 ASN A C 1
ATOM 689 O O . ASN A 1 90 ? 11.246 8.375 -5.592 1.00 98.38 90 ASN A O 1
ATOM 693 N N . GLU A 1 91 ? 12.235 8.975 -3.658 1.00 98.00 91 GLU A N 1
ATOM 694 C CA . GLU A 1 91 ? 12.692 10.289 -4.129 1.00 98.00 91 GLU A CA 1
ATOM 695 C C . GLU A 1 91 ? 13.715 10.144 -5.265 1.00 98.00 91 GLU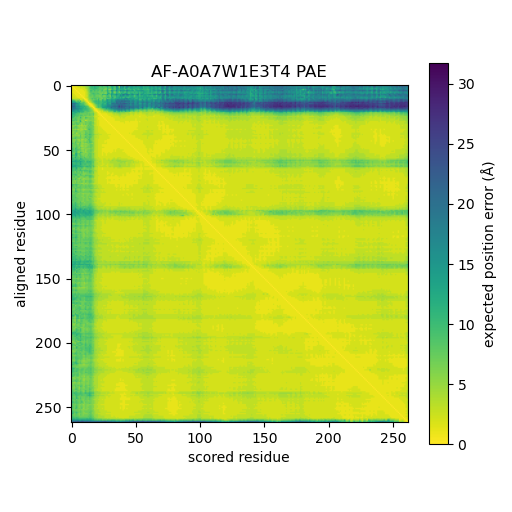 A C 1
ATOM 697 O O . GLU A 1 91 ? 13.540 10.738 -6.328 1.00 98.00 91 GLU A O 1
ATOM 702 N N . ARG A 1 92 ? 14.713 9.256 -5.132 1.00 97.38 92 ARG A N 1
ATOM 703 C CA . ARG A 1 92 ? 15.667 8.991 -6.229 1.00 97.38 92 ARG A CA 1
ATOM 704 C C . ARG A 1 92 ? 14.986 8.448 -7.488 1.00 97.38 92 ARG A C 1
ATOM 706 O O . ARG A 1 92 ? 15.332 8.840 -8.606 1.00 97.38 92 ARG A O 1
ATOM 713 N N . VAL A 1 93 ? 14.024 7.536 -7.337 1.00 96.38 93 VAL A N 1
ATOM 714 C CA . VAL A 1 93 ? 13.255 7.008 -8.476 1.00 96.38 93 VAL A CA 1
ATOM 715 C C . VAL A 1 93 ? 12.409 8.119 -9.094 1.00 96.38 93 VAL A C 1
ATOM 717 O O . VAL A 1 93 ? 12.402 8.264 -10.311 1.00 96.38 93 VAL A O 1
ATOM 720 N N . PHE A 1 94 ? 11.736 8.936 -8.286 1.00 95.81 94 PHE A N 1
ATOM 721 C CA . PHE A 1 94 ? 10.924 10.059 -8.753 1.00 95.81 94 PHE A CA 1
ATOM 722 C C . PHE A 1 94 ? 11.742 11.035 -9.610 1.00 95.81 94 PHE A C 1
ATOM 724 O O . PHE A 1 94 ? 11.331 11.355 -10.729 1.00 95.81 94 PHE A O 1
ATOM 731 N N . GLU A 1 95 ? 12.921 11.431 -9.124 1.00 94.38 95 GLU A N 1
ATOM 732 C CA . GLU A 1 95 ? 13.851 12.327 -9.822 1.00 94.38 95 GLU A CA 1
ATOM 733 C C . GLU A 1 95 ? 14.361 11.742 -11.150 1.00 94.38 95 GLU A C 1
ATOM 735 O O . GLU A 1 95 ? 14.513 12.466 -12.133 1.00 94.38 95 GLU A O 1
ATOM 740 N N . SER A 1 96 ? 14.592 10.427 -11.210 1.00 93.62 96 SER A N 1
ATOM 741 C CA . SER A 1 96 ? 15.199 9.746 -12.368 1.00 93.62 96 SER A CA 1
ATOM 742 C C . SER A 1 96 ? 14.207 9.167 -13.389 1.00 93.62 96 SER A C 1
ATOM 744 O O . SER A 1 96 ? 14.622 8.492 -14.339 1.00 93.62 96 SER A O 1
ATOM 746 N N . THR A 1 97 ? 12.901 9.393 -13.201 1.00 93.50 97 THR A N 1
ATOM 747 C CA . THR A 1 97 ? 11.835 8.798 -14.036 1.00 93.50 97 THR A CA 1
ATOM 748 C C . THR A 1 97 ? 10.837 9.808 -14.609 1.00 93.50 97 THR A C 1
ATOM 750 O O . THR A 1 97 ? 9.783 9.414 -15.107 1.00 93.50 97 THR A O 1
ATOM 753 N N . ALA A 1 98 ? 11.159 11.105 -14.578 1.00 90.12 98 ALA A N 1
ATOM 754 C CA . ALA A 1 98 ? 10.268 12.172 -15.041 1.00 90.12 98 ALA A CA 1
ATOM 755 C C . ALA A 1 98 ? 9.980 12.145 -16.559 1.00 90.12 98 ALA A C 1
ATOM 757 O O . ALA A 1 98 ? 9.029 12.781 -17.021 1.00 90.12 98 ALA A O 1
ATOM 758 N N . GLU A 1 99 ? 10.766 11.422 -17.362 1.00 89.56 99 GLU A N 1
ATOM 759 C CA . GLU A 1 99 ? 10.507 11.283 -18.793 1.00 89.56 99 GLU A CA 1
ATOM 760 C C . GLU A 1 99 ? 9.279 10.399 -19.108 1.00 89.56 99 GLU A C 1
ATOM 762 O O . GLU A 1 99 ? 8.990 9.432 -18.396 1.00 89.56 99 GLU A O 1
ATOM 767 N N . PRO A 1 100 ? 8.578 10.634 -20.240 1.00 85.94 100 PRO A N 1
ATOM 768 C CA . PRO A 1 100 ? 7.360 9.894 -20.586 1.00 85.94 100 PRO A CA 1
ATOM 769 C C . PRO A 1 100 ? 7.508 8.365 -20.582 1.00 85.94 100 PRO A C 1
ATOM 771 O O . PRO A 1 100 ? 6.575 7.655 -20.215 1.00 85.94 100 PRO A O 1
ATOM 774 N N . ALA A 1 101 ? 8.683 7.847 -20.955 1.00 85.88 101 ALA A N 1
ATOM 775 C CA . ALA A 1 101 ? 8.956 6.411 -21.021 1.00 85.88 101 ALA A CA 1
ATOM 776 C C . ALA A 1 101 ? 8.996 5.719 -19.645 1.00 85.88 101 ALA A C 1
ATOM 778 O O . ALA A 1 101 ? 8.855 4.498 -19.581 1.00 85.88 101 ALA A O 1
ATOM 779 N N . ARG A 1 102 ? 9.191 6.475 -18.556 1.00 89.62 102 ARG A N 1
ATOM 780 C CA . ARG A 1 102 ? 9.282 5.957 -17.181 1.00 89.62 102 ARG A CA 1
ATOM 781 C C . ARG A 1 102 ? 8.218 6.530 -16.245 1.00 89.62 102 ARG A C 1
ATOM 783 O O . ARG A 1 102 ? 8.231 6.237 -15.052 1.00 89.62 102 ARG A O 1
ATOM 790 N N . MET A 1 103 ? 7.243 7.247 -16.804 1.00 93.81 103 MET A N 1
ATOM 791 C CA . MET A 1 103 ? 6.182 7.928 -16.061 1.00 93.81 103 MET A CA 1
ATOM 792 C C . MET A 1 103 ? 5.380 7.004 -15.130 1.00 93.81 103 MET A C 1
ATOM 794 O O . MET A 1 103 ? 4.882 7.445 -14.099 1.00 93.81 103 MET A O 1
ATOM 798 N N . GLU A 1 104 ? 5.276 5.711 -15.453 1.00 94.88 104 GLU A N 1
ATOM 799 C CA . GLU A 1 104 ? 4.641 4.727 -14.567 1.00 94.88 104 GLU A CA 1
ATOM 800 C C . GLU A 1 104 ? 5.347 4.649 -13.204 1.00 94.88 104 GLU A C 1
ATOM 802 O O . GLU A 1 104 ? 4.696 4.694 -12.162 1.00 94.88 104 GLU A O 1
ATOM 807 N N . MET A 1 105 ? 6.682 4.601 -13.200 1.00 95.94 105 MET A N 1
ATOM 808 C CA . MET A 1 105 ? 7.472 4.538 -11.968 1.00 95.94 105 MET A CA 1
ATOM 809 C C . MET A 1 105 ? 7.522 5.886 -11.257 1.00 95.94 105 MET A C 1
ATOM 811 O O . MET A 1 105 ? 7.457 5.923 -10.034 1.00 95.94 105 MET A O 1
ATOM 815 N N . HIS A 1 106 ? 7.506 6.986 -12.008 1.00 96.25 106 HIS A N 1
ATOM 816 C CA . HIS A 1 106 ? 7.349 8.327 -11.447 1.00 96.25 106 HIS A CA 1
ATOM 817 C C . HIS A 1 106 ? 6.044 8.454 -10.644 1.00 96.25 106 HIS A C 1
ATOM 819 O O . HIS A 1 106 ? 6.052 8.877 -9.486 1.00 96.25 106 HIS A O 1
ATOM 825 N N . CYS A 1 107 ? 4.926 8.001 -11.226 1.00 97.81 107 CYS A N 1
ATOM 826 C CA . CYS A 1 107 ? 3.629 7.934 -10.554 1.00 97.81 107 CYS A CA 1
ATOM 827 C C . CYS A 1 107 ? 3.650 6.969 -9.361 1.00 97.81 107 CYS A C 1
ATOM 829 O O . CYS A 1 107 ? 3.049 7.249 -8.325 1.00 97.81 107 CYS A O 1
ATOM 831 N N . ALA A 1 108 ? 4.327 5.826 -9.484 1.00 97.38 108 ALA A N 1
ATOM 832 C CA . ALA A 1 108 ? 4.454 4.873 -8.389 1.00 97.38 108 ALA A CA 1
ATOM 833 C C . ALA A 1 108 ? 5.167 5.499 -7.177 1.00 97.38 108 ALA A C 1
ATOM 835 O O . ALA A 1 108 ? 4.645 5.398 -6.068 1.00 97.38 108 ALA A O 1
ATOM 836 N N . SER A 1 109 ? 6.280 6.208 -7.394 1.00 98.00 109 SER A N 1
ATOM 837 C CA . SER A 1 109 ? 7.072 6.856 -6.341 1.00 98.00 109 SER A CA 1
ATOM 838 C C . SER A 1 109 ? 6.309 7.925 -5.561 1.00 98.00 109 SER A C 1
ATOM 840 O O . SER A 1 109 ? 6.381 7.953 -4.335 1.00 98.00 109 SER A O 1
ATOM 842 N N . VAL A 1 110 ? 5.533 8.789 -6.224 1.00 98.25 110 VAL A N 1
ATOM 843 C CA . VAL A 1 110 ? 4.748 9.816 -5.504 1.00 98.25 110 VAL A CA 1
ATOM 844 C C . VAL A 1 110 ? 3.622 9.209 -4.669 1.00 98.25 110 VAL A C 1
ATOM 846 O O . VAL A 1 110 ? 3.380 9.647 -3.545 1.00 98.25 110 VAL A O 1
ATOM 849 N N . LEU A 1 111 ? 2.969 8.157 -5.169 1.00 98.75 111 LEU A N 1
ATOM 850 C CA . LEU A 1 111 ? 1.934 7.434 -4.418 1.00 98.75 111 LEU A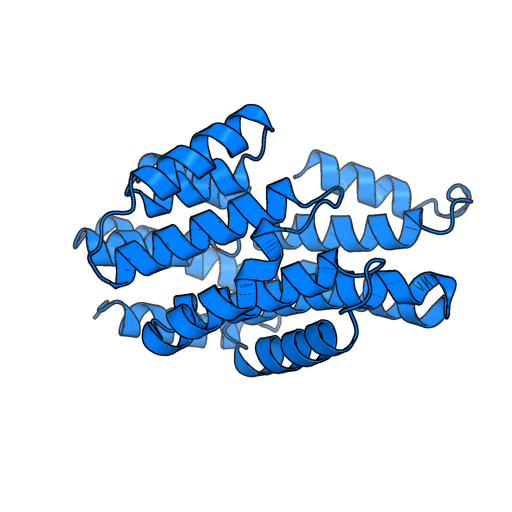 CA 1
ATOM 851 C C . LEU A 1 111 ? 2.524 6.656 -3.240 1.00 98.75 111 LEU A C 1
ATOM 853 O O . LEU A 1 111 ? 1.869 6.430 -2.223 1.00 98.75 111 LEU A O 1
ATOM 857 N N . ASP A 1 112 ? 3.762 6.215 -3.386 1.00 98.44 112 ASP A N 1
ATOM 858 C CA . ASP A 1 112 ? 4.554 5.548 -2.369 1.00 98.44 112 ASP A CA 1
ATOM 859 C C . ASP A 1 112 ? 4.955 6.484 -1.221 1.00 98.44 112 ASP A C 1
ATOM 861 O O . ASP A 1 112 ? 4.824 6.100 -0.057 1.00 98.44 112 ASP A O 1
ATOM 865 N N . LEU A 1 113 ? 5.365 7.713 -1.545 1.00 98.44 113 LEU A N 1
ATOM 866 C CA . LEU A 1 113 ? 5.633 8.775 -0.571 1.00 98.44 113 LEU A CA 1
ATOM 867 C C . LEU A 1 113 ? 4.353 9.181 0.174 1.00 98.44 113 LEU A C 1
ATOM 869 O O . LEU A 1 113 ? 4.361 9.278 1.400 1.00 98.44 113 LEU A O 1
ATOM 873 N N . LEU A 1 114 ? 3.234 9.341 -0.545 1.00 98.69 114 LEU A N 1
ATOM 874 C CA . LEU A 1 114 ? 1.922 9.595 0.062 1.00 98.69 114 LEU A CA 1
ATOM 875 C C . LEU A 1 114 ? 1.522 8.481 1.041 1.00 98.69 114 LEU A C 1
ATOM 877 O O . LEU A 1 114 ? 1.084 8.761 2.155 1.00 98.69 114 LEU A O 1
ATOM 881 N N . GLU A 1 115 ? 1.722 7.215 0.664 1.00 98.44 115 GLU A N 1
ATOM 882 C CA . GLU A 1 115 ? 1.433 6.079 1.545 1.00 98.44 115 GLU A CA 1
ATOM 883 C C . GLU A 1 115 ? 2.229 6.148 2.851 1.00 98.44 115 GLU A C 1
ATOM 885 O O . GLU A 1 115 ? 1.669 5.899 3.917 1.00 98.44 115 GLU A O 1
ATOM 890 N N . GLY A 1 116 ? 3.513 6.516 2.781 1.00 97.94 116 GLY A N 1
ATOM 891 C CA . GLY A 1 116 ? 4.362 6.683 3.961 1.00 97.94 116 GLY A CA 1
ATOM 892 C C . GLY A 1 116 ? 3.774 7.672 4.971 1.00 97.94 116 GLY A C 1
ATOM 893 O O . GLY A 1 116 ? 3.731 7.373 6.162 1.00 97.94 116 GLY A O 1
ATOM 894 N N . ARG A 1 117 ? 3.233 8.801 4.492 1.00 98.38 117 ARG A N 1
ATOM 895 C CA . ARG A 1 117 ? 2.591 9.828 5.337 1.00 98.38 117 ARG A CA 1
ATOM 896 C C . ARG A 1 117 ? 1.284 9.339 5.959 1.00 98.38 117 ARG A C 1
ATOM 898 O O . ARG A 1 117 ? 1.043 9.535 7.148 1.00 98.38 117 ARG A O 1
ATOM 905 N N . LEU A 1 118 ? 0.463 8.627 5.187 1.00 98.25 118 LEU A N 1
ATOM 906 C CA . LEU A 1 118 ? -0.771 8.017 5.700 1.00 98.25 118 LEU A CA 1
ATOM 907 C C . LEU A 1 118 ? -0.479 6.968 6.787 1.00 98.25 118 LEU A C 1
ATOM 909 O O . LEU A 1 118 ? -1.174 6.899 7.804 1.00 98.25 118 LEU A O 1
ATOM 913 N N . LEU A 1 119 ? 0.578 6.174 6.601 1.00 97.31 119 LEU A N 1
ATOM 914 C CA . LEU A 1 119 ? 1.015 5.156 7.559 1.00 97.31 119 LEU A CA 1
ATOM 915 C C . LEU A 1 119 ? 1.542 5.737 8.876 1.00 97.31 119 LEU A C 1
ATOM 917 O O . LEU A 1 119 ? 1.472 5.054 9.895 1.00 97.31 119 LEU A O 1
ATOM 921 N N . THR A 1 120 ? 2.041 6.972 8.896 1.00 96.62 120 THR A N 1
ATOM 922 C CA . THR A 1 120 ? 2.462 7.648 10.136 1.00 96.62 120 THR A CA 1
ATOM 923 C C . THR A 1 120 ? 1.366 8.512 10.752 1.00 96.62 120 THR A C 1
ATOM 925 O O . THR A 1 120 ? 1.527 8.961 11.883 1.00 96.62 120 THR A O 1
ATOM 928 N N . GLY A 1 121 ? 0.244 8.721 10.055 1.00 96.56 121 GLY A N 1
ATOM 929 C CA . GLY A 1 121 ? -0.780 9.684 10.470 1.00 96.56 121 GLY A CA 1
ATOM 930 C C . GLY A 1 121 ? -0.343 11.145 10.296 1.00 96.56 121 GLY A C 1
ATOM 931 O O . GLY A 1 121 ? -0.922 12.032 10.915 1.00 96.56 121 GLY A O 1
ATOM 932 N N . ASP A 1 122 ? 0.676 11.400 9.472 1.00 97.88 122 ASP A N 1
ATOM 933 C CA . ASP A 1 122 ? 1.159 12.740 9.128 1.00 97.88 122 ASP A CA 1
ATOM 934 C C . ASP A 1 122 ? 0.185 13.400 8.138 1.00 97.88 122 ASP A C 1
ATOM 936 O O . ASP A 1 122 ? 0.365 13.327 6.923 1.00 97.88 122 ASP A O 1
ATOM 940 N N . VAL A 1 123 ? -0.899 13.984 8.662 1.00 98.06 123 VAL A N 1
ATOM 941 C CA . VAL A 1 123 ? -1.981 14.581 7.857 1.00 98.06 123 VAL A CA 1
ATOM 942 C C . VAL A 1 123 ? -1.468 15.734 6.993 1.00 98.06 123 VAL A C 1
ATOM 944 O O . VAL A 1 123 ? -1.778 15.787 5.804 1.00 98.06 123 VAL A O 1
ATOM 947 N N . GLU A 1 124 ? -0.657 16.633 7.555 1.00 98.12 124 GLU A N 1
ATOM 948 C CA . GLU A 1 124 ? -0.095 17.772 6.820 1.00 98.12 124 GLU A CA 1
ATOM 949 C C . GLU A 1 124 ? 0.839 17.298 5.697 1.00 98.12 124 GLU A C 1
ATOM 951 O O . GLU A 1 124 ? 0.687 17.703 4.539 1.00 98.12 124 GLU A O 1
ATOM 956 N N . GLY A 1 125 ? 1.750 16.368 6.004 1.00 98.19 125 GLY A N 1
ATOM 957 C CA . GLY A 1 125 ? 2.627 15.767 5.004 1.00 98.19 125 GLY A CA 1
ATOM 958 C C . GLY A 1 125 ? 1.859 14.996 3.929 1.00 98.19 125 GLY A C 1
ATOM 959 O O . GLY A 1 125 ? 2.218 15.065 2.751 1.00 98.19 125 GLY A O 1
ATOM 960 N N . ALA A 1 126 ? 0.775 14.305 4.292 1.00 98.56 126 ALA A N 1
ATOM 961 C CA . ALA A 1 126 ? -0.087 13.608 3.342 1.00 98.56 126 ALA A CA 1
ATOM 962 C C . ALA A 1 126 ? -0.801 14.582 2.393 1.00 98.56 126 ALA A C 1
ATOM 964 O O . ALA A 1 126 ? -0.838 14.325 1.193 1.00 98.56 126 ALA A O 1
ATOM 965 N N . MET A 1 127 ? -1.298 15.724 2.881 1.00 98.38 127 MET A N 1
ATOM 966 C CA . MET A 1 127 ? -1.888 16.762 2.022 1.00 98.38 127 MET A CA 1
ATOM 967 C C . MET A 1 127 ? -0.875 17.306 1.005 1.00 98.38 127 MET A C 1
ATOM 969 O O . MET A 1 127 ? -1.179 17.393 -0.186 1.00 98.38 127 MET A O 1
ATOM 973 N N . GLY A 1 128 ? 0.351 17.612 1.445 1.00 98.00 128 GLY A N 1
ATOM 974 C CA . GLY A 1 128 ? 1.425 18.031 0.537 1.00 98.00 128 GLY A CA 1
ATOM 975 C C . GLY A 1 128 ? 1.791 16.949 -0.488 1.00 98.00 128 GLY A C 1
ATOM 976 O O . GLY A 1 128 ? 2.013 17.240 -1.666 1.00 98.00 128 GLY A O 1
ATOM 977 N N . ALA A 1 129 ? 1.804 15.681 -0.069 1.00 98.06 129 ALA A N 1
ATOM 978 C CA . ALA A 1 129 ? 2.063 14.549 -0.953 1.00 98.06 129 ALA A CA 1
ATOM 979 C C . ALA A 1 129 ? 0.920 14.288 -1.953 1.00 98.06 129 ALA A C 1
ATOM 981 O O . ALA A 1 129 ? 1.199 13.885 -3.082 1.00 98.06 129 ALA A O 1
ATOM 982 N N . VAL A 1 130 ? -0.343 14.561 -1.594 1.00 98.50 130 VAL A N 1
ATOM 983 C CA . VAL A 1 130 ? -1.482 14.508 -2.529 1.00 98.50 130 VAL A CA 1
ATOM 984 C C . VAL A 1 130 ? -1.277 15.487 -3.679 1.00 98.50 130 VAL A C 1
ATOM 986 O O . VAL A 1 130 ? -1.444 15.088 -4.829 1.00 98.50 130 VAL A O 1
ATOM 989 N N . GLU A 1 131 ? -0.853 16.723 -3.396 1.00 97.81 131 GLU A N 1
ATOM 990 C CA . GLU A 1 131 ? -0.595 17.714 -4.448 1.00 97.81 131 GLU A CA 1
ATOM 991 C C . GLU A 1 131 ? 0.533 17.255 -5.387 1.00 97.81 131 GLU A C 1
ATOM 993 O O . GLU A 1 131 ? 0.379 17.294 -6.608 1.00 97.81 131 GLU A O 1
ATOM 998 N N . ARG A 1 132 ? 1.627 16.699 -4.843 1.00 96.50 132 ARG A N 1
ATOM 999 C CA . ARG A 1 132 ? 2.690 16.076 -5.662 1.00 96.50 132 ARG A CA 1
ATOM 1000 C C . ARG A 1 132 ? 2.170 14.906 -6.506 1.00 96.50 132 ARG A C 1
ATOM 1002 O O . ARG A 1 132 ? 2.622 14.716 -7.634 1.00 96.50 132 ARG A O 1
ATOM 1009 N N . ALA A 1 133 ? 1.227 14.121 -5.988 1.00 98.12 133 ALA A N 1
ATOM 1010 C CA . ALA A 1 133 ? 0.700 12.933 -6.656 1.00 98.12 133 ALA A CA 1
ATOM 1011 C C . ALA A 1 133 ? -0.330 13.229 -7.765 1.00 98.12 133 ALA A C 1
ATOM 1013 O O . ALA A 1 133 ? -0.70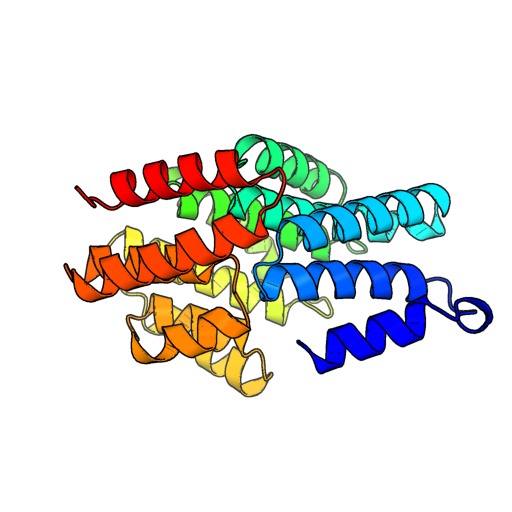6 12.310 -8.498 1.00 98.12 133 ALA A O 1
ATOM 1014 N N . ARG A 1 134 ? -0.740 14.490 -7.972 1.00 97.00 134 ARG A N 1
ATOM 1015 C CA . ARG A 1 134 ? -1.716 14.870 -9.018 1.00 97.00 134 ARG A CA 1
ATOM 1016 C C . ARG A 1 134 ? -1.266 14.579 -10.445 1.00 97.00 134 ARG A C 1
ATOM 1018 O O . ARG A 1 134 ? -2.098 14.469 -11.340 1.00 97.00 134 ARG A O 1
ATOM 1025 N N . VAL A 1 135 ? 0.029 14.349 -10.666 1.00 95.75 135 VAL A N 1
ATOM 1026 C CA . VAL A 1 135 ? 0.551 13.820 -11.940 1.00 95.75 135 VAL A CA 1
ATOM 1027 C C . VAL A 1 135 ? -0.167 12.532 -12.389 1.00 95.75 135 VAL A C 1
ATOM 1029 O O . VAL A 1 135 ? -0.306 12.274 -13.584 1.00 95.75 135 VAL A O 1
ATOM 1032 N N . VAL A 1 136 ? -0.717 11.753 -11.451 1.00 97.12 136 VAL A N 1
ATOM 1033 C CA . VAL A 1 136 ? -1.510 10.545 -11.734 1.00 97.12 136 VAL A CA 1
ATOM 1034 C C . VAL A 1 136 ? -2.805 10.845 -12.499 1.00 97.12 136 VAL A C 1
ATOM 1036 O O . VAL A 1 136 ? -3.274 10.008 -13.276 1.00 97.12 136 VAL A O 1
ATOM 1039 N N . GLU A 1 137 ? -3.391 12.029 -12.315 1.00 95.94 137 GLU A N 1
ATOM 1040 C CA . GLU A 1 137 ? -4.647 12.419 -12.966 1.00 95.94 137 GLU A CA 1
ATOM 1041 C C . GLU A 1 137 ? -4.465 12.537 -14.487 1.00 95.94 137 GLU A C 1
ATOM 1043 O O . GLU A 1 137 ? -5.323 12.105 -15.260 1.00 95.94 137 GLU A O 1
ATOM 1048 N N . SER A 1 138 ? -3.309 13.046 -14.922 1.00 94.50 138 SER A N 1
ATOM 1049 C CA . SER A 1 138 ? -2.970 13.248 -16.334 1.00 94.50 138 SER A CA 1
ATOM 1050 C C . SER A 1 138 ? -2.193 12.084 -16.961 1.00 94.50 138 SER A C 1
ATOM 1052 O O . SER A 1 138 ? -2.047 12.032 -18.186 1.00 94.50 138 SER A O 1
ATOM 1054 N N . PHE A 1 139 ? -1.727 11.120 -16.162 1.00 95.19 139 PHE A N 1
ATOM 1055 C CA . PHE A 1 139 ? -1.035 9.937 -16.667 1.00 95.19 139 PHE A CA 1
ATOM 1056 C C . PHE A 1 139 ? -1.969 9.051 -17.507 1.00 95.19 139 PHE A C 1
ATOM 1058 O O . PHE A 1 139 ? -3.054 8.682 -17.064 1.00 95.19 139 PHE A O 1
ATOM 1065 N N . ASN A 1 140 ? -1.529 8.671 -18.714 1.00 93.62 140 ASN A N 1
ATOM 1066 C CA . ASN A 1 140 ? -2.306 7.884 -19.686 1.00 93.62 140 ASN A CA 1
ATOM 1067 C C . ASN A 1 140 ? -1.590 6.598 -20.153 1.00 93.62 140 ASN A C 1
ATOM 1069 O O . ASN A 1 140 ? -1.793 6.139 -21.275 1.00 93.62 140 ASN A O 1
ATOM 1073 N N . GLY A 1 141 ? -0.728 6.015 -19.315 1.00 91.62 141 GLY A N 1
ATOM 1074 C CA . GLY A 1 141 ? -0.065 4.741 -19.617 1.00 91.62 141 GLY A CA 1
ATOM 1075 C C . GLY A 1 141 ? -0.935 3.506 -19.357 1.00 91.62 141 GLY A C 1
ATOM 1076 O O . GLY A 1 141 ? -2.057 3.593 -18.859 1.00 91.62 141 GLY A O 1
ATOM 1077 N N . SER A 1 142 ? -0.387 2.324 -19.658 1.00 90.25 142 SER A N 1
ATOM 1078 C CA . SER A 1 142 ? -1.107 1.041 -19.545 1.00 90.25 142 SER A CA 1
ATOM 1079 C C . SER A 1 142 ? -1.612 0.727 -18.127 1.00 90.25 142 SER A C 1
ATOM 1081 O O . SER A 1 142 ? -2.654 0.090 -17.967 1.00 90.25 142 SER A O 1
ATOM 1083 N N . MET A 1 143 ? -0.926 1.254 -17.108 1.00 93.62 143 MET A N 1
ATOM 1084 C CA . MET A 1 143 ? -1.270 1.116 -15.691 1.00 93.62 143 MET A CA 1
ATOM 1085 C C . MET A 1 143 ? -1.951 2.361 -15.100 1.00 93.62 143 MET A C 1
ATOM 1087 O O . MET A 1 143 ? -2.146 2.434 -13.889 1.00 93.62 143 MET A O 1
ATOM 1091 N N . ALA A 1 144 ? -2.356 3.345 -15.915 1.00 96.44 144 ALA A N 1
ATOM 1092 C CA . ALA A 1 144 ? -2.958 4.588 -15.418 1.00 96.44 144 ALA A CA 1
ATOM 1093 C C . ALA A 1 144 ? -4.182 4.351 -14.525 1.00 96.44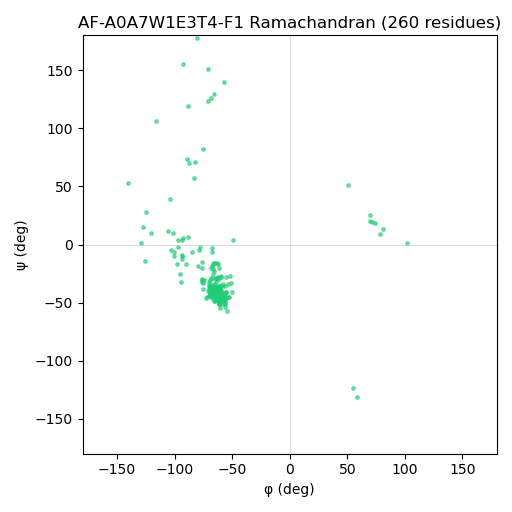 144 ALA A C 1
ATOM 1095 O O . ALA A 1 144 ? -4.321 4.977 -13.477 1.00 96.44 144 ALA A O 1
ATOM 1096 N N . TRP A 1 145 ? -5.038 3.398 -14.897 1.00 96.75 145 TRP A N 1
ATOM 1097 C CA . TRP A 1 145 ? -6.198 3.008 -14.095 1.00 96.75 145 TRP A CA 1
ATOM 1098 C C . TRP A 1 145 ? -5.794 2.510 -12.696 1.00 96.75 145 TRP A C 1
ATOM 1100 O O . TRP A 1 145 ? -6.399 2.911 -11.708 1.00 96.75 145 TRP A O 1
ATOM 1110 N N . HIS A 1 146 ? -4.729 1.713 -12.591 1.00 96.88 146 HIS A N 1
ATOM 1111 C CA . HIS A 1 146 ? -4.234 1.169 -11.326 1.00 96.88 146 HIS A CA 1
ATOM 1112 C C . HIS A 1 146 ? -3.681 2.277 -10.420 1.00 96.88 146 HIS A C 1
ATOM 1114 O O . HIS A 1 146 ? -3.990 2.327 -9.229 1.00 96.88 146 HIS A O 1
ATOM 1120 N N . HIS A 1 147 ? -2.913 3.215 -10.985 1.00 98.00 147 HIS A N 1
ATOM 1121 C CA . HIS A 1 147 ? -2.427 4.374 -10.232 1.00 98.00 147 HIS A CA 1
ATOM 1122 C C . HIS A 1 147 ? -3.570 5.277 -9.764 1.00 98.00 147 HIS A C 1
ATOM 1124 O O . HIS A 1 147 ? -3.545 5.722 -8.620 1.00 98.00 147 HIS A O 1
ATOM 1130 N N . ARG A 1 148 ? -4.602 5.495 -10.590 1.00 98.38 148 ARG A N 1
ATOM 1131 C CA . ARG A 1 148 ? -5.790 6.272 -10.199 1.00 98.38 148 ARG A CA 1
ATOM 1132 C C . ARG A 1 148 ? -6.581 5.593 -9.081 1.00 98.38 148 ARG A C 1
ATOM 1134 O O . ARG A 1 148 ? -6.911 6.259 -8.106 1.00 98.38 148 ARG A O 1
ATOM 1141 N N . GLN A 1 149 ? -6.820 4.280 -9.165 1.00 98.56 149 GLN A N 1
ATOM 1142 C CA . GLN A 1 149 ? -7.450 3.511 -8.078 1.00 98.56 149 GLN A CA 1
ATOM 1143 C C . GLN A 1 149 ? -6.679 3.674 -6.767 1.00 98.56 149 GLN A C 1
ATOM 1145 O O . GLN A 1 149 ? -7.267 3.955 -5.720 1.00 98.56 149 GLN A O 1
ATOM 1150 N N . ARG A 1 150 ? -5.349 3.551 -6.828 1.00 98.50 150 ARG A N 1
ATOM 1151 C CA . ARG A 1 150 ? -4.482 3.748 -5.670 1.00 98.50 150 ARG A CA 1
ATOM 1152 C C . ARG A 1 150 ? -4.571 5.163 -5.111 1.00 98.50 150 ARG A C 1
ATOM 1154 O O . ARG A 1 150 ? -4.782 5.314 -3.913 1.00 98.50 150 ARG A O 1
ATOM 1161 N N . PHE A 1 151 ? -4.445 6.170 -5.968 1.00 98.75 151 PHE A N 1
ATOM 1162 C CA . PHE A 1 151 ? -4.491 7.575 -5.578 1.00 98.75 151 PHE A CA 1
ATOM 1163 C C . PHE A 1 151 ? -5.813 7.932 -4.897 1.00 98.75 151 PHE A C 1
ATOM 1165 O O . PHE A 1 151 ? -5.815 8.519 -3.821 1.00 98.75 151 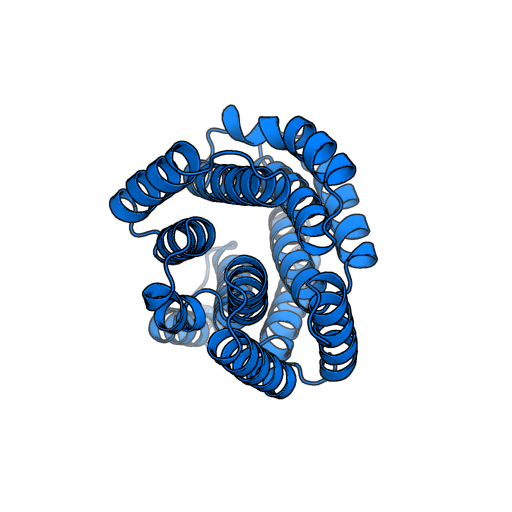PHE A O 1
ATOM 1172 N N . LEU A 1 152 ? -6.942 7.516 -5.473 1.00 98.75 152 LEU A N 1
ATOM 1173 C CA . LEU A 1 152 ? -8.266 7.760 -4.901 1.00 98.75 152 LEU A CA 1
ATOM 1174 C C . LEU A 1 152 ? -8.484 6.994 -3.588 1.00 98.75 152 LEU A C 1
ATOM 1176 O O . LEU A 1 152 ? -9.073 7.537 -2.660 1.00 98.75 152 LEU A O 1
ATOM 1180 N N . THR A 1 153 ? -7.953 5.772 -3.460 1.00 98.75 153 THR A N 1
ATOM 1181 C CA . THR A 1 153 ? -7.976 5.032 -2.182 1.00 98.75 153 THR A CA 1
ATOM 1182 C C . THR A 1 153 ? -7.186 5.775 -1.100 1.00 98.75 153 THR A C 1
ATOM 1184 O O . THR A 1 153 ? -7.615 5.849 0.049 1.00 98.75 153 THR A O 1
ATOM 1187 N N . GLN A 1 154 ? -6.033 6.345 -1.456 1.00 98.75 154 GLN A N 1
ATOM 1188 C CA . GLN A 1 154 ? -5.190 7.117 -0.541 1.00 98.75 154 GLN A CA 1
ATOM 1189 C C . GLN A 1 154 ? -5.837 8.449 -0.148 1.00 98.75 154 GLN A C 1
ATOM 1191 O O . GLN A 1 154 ? -5.811 8.810 1.025 1.00 98.75 154 GLN A O 1
ATOM 1196 N N . GLN A 1 155 ? -6.490 9.134 -1.090 1.00 98.81 155 GLN A N 1
ATOM 1197 C CA . GLN A 1 155 ? -7.304 10.315 -0.792 1.00 98.81 155 GLN A CA 1
ATOM 1198 C C . GLN A 1 155 ? -8.482 9.977 0.127 1.00 98.81 155 GLN A C 1
ATOM 1200 O O . GLN A 1 155 ? -8.727 10.702 1.084 1.00 98.81 155 GLN A O 1
ATOM 1205 N N . ALA A 1 156 ? -9.166 8.848 -0.093 1.00 98.75 156 ALA A N 1
ATOM 1206 C CA . ALA A 1 156 ? -10.236 8.398 0.796 1.00 98.75 156 ALA A CA 1
ATOM 1207 C C . ALA A 1 156 ? -9.720 8.139 2.221 1.00 98.75 156 ALA A C 1
ATOM 1209 O O . ALA A 1 156 ? -10.366 8.523 3.192 1.00 98.75 156 ALA A O 1
ATOM 1210 N N . ARG A 1 157 ? -8.529 7.540 2.362 1.00 98.44 157 ARG A N 1
ATOM 1211 C CA . ARG A 1 157 ? -7.877 7.364 3.672 1.00 98.44 157 ARG A CA 1
ATOM 1212 C C . ARG A 1 157 ? -7.513 8.692 4.325 1.00 98.44 157 ARG A C 1
ATOM 1214 O O . ARG A 1 157 ? -7.702 8.825 5.529 1.00 98.44 157 ARG A O 1
ATOM 1221 N N . LEU A 1 158 ? -7.021 9.662 3.555 1.00 98.69 158 LEU A N 1
ATOM 1222 C CA . LEU A 1 158 ? -6.743 11.004 4.064 1.00 98.69 158 LEU A CA 1
ATOM 1223 C C . LEU A 1 158 ? -8.021 11.685 4.570 1.00 98.69 158 LEU A C 1
ATOM 1225 O O . LEU A 1 158 ? -8.021 12.176 5.693 1.00 98.69 158 LEU A O 1
ATOM 1229 N N . ALA A 1 159 ? -9.110 11.636 3.797 1.00 98.50 159 ALA A N 1
ATOM 1230 C CA . ALA A 1 159 ? -10.405 12.180 4.207 1.00 98.50 159 ALA A CA 1
ATOM 1231 C C . ALA A 1 159 ? -10.870 11.563 5.535 1.00 98.50 159 ALA A C 1
ATOM 1233 O O . ALA A 1 159 ? -11.165 12.282 6.485 1.00 98.50 159 ALA A O 1
ATOM 1234 N N . VAL A 1 160 ? -10.793 10.233 5.660 1.00 97.81 160 VAL A N 1
ATOM 1235 C CA . VAL A 1 160 ? -11.090 9.528 6.917 1.00 97.81 160 VAL A CA 1
ATOM 1236 C C . VAL A 1 160 ? -10.223 10.023 8.083 1.00 97.81 160 VAL A C 1
ATOM 1238 O O . VAL A 1 160 ? -10.751 10.243 9.171 1.00 97.81 160 VAL A O 1
ATOM 1241 N N . LEU A 1 161 ? -8.911 10.208 7.887 1.00 96.81 161 LEU A N 1
ATOM 1242 C CA . LEU A 1 161 ? -8.009 10.721 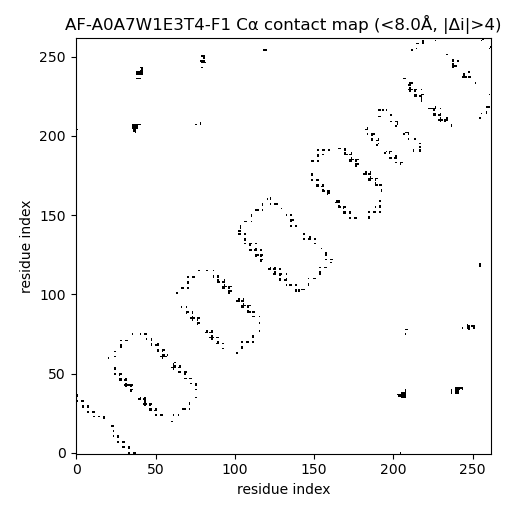8.932 1.00 96.81 161 LEU A CA 1
ATOM 1243 C C . LEU A 1 161 ? -8.346 12.157 9.355 1.00 96.81 161 LEU A C 1
ATOM 1245 O O . LEU A 1 161 ? -8.094 12.532 10.498 1.00 96.81 161 LEU A O 1
ATOM 1249 N N . GLN A 1 162 ? -8.915 12.949 8.449 1.00 97.25 162 GLN A N 1
ATOM 1250 C CA . GLN A 1 162 ? -9.353 14.320 8.706 1.00 97.25 162 GLN A CA 1
ATOM 1251 C C . GLN A 1 162 ? -10.765 14.401 9.307 1.00 97.25 162 GLN A C 1
ATOM 1253 O O . GLN A 1 162 ? -11.190 15.482 9.702 1.00 97.25 162 GLN A O 1
ATOM 1258 N N . GLY A 1 163 ? -11.482 13.277 9.405 1.00 96.94 163 GLY A N 1
ATOM 1259 C CA . GLY A 1 163 ? -12.894 13.262 9.792 1.00 96.94 163 GLY A CA 1
ATOM 1260 C C . GLY A 1 163 ? -13.835 13.761 8.690 1.00 96.94 163 GLY A C 1
ATOM 1261 O O . GLY A 1 163 ? -14.973 14.121 8.981 1.00 96.94 163 GLY A O 1
ATOM 1262 N N . GLU A 1 164 ? -13.367 13.780 7.443 1.00 97.88 164 GLU A N 1
ATOM 1263 C CA . GLU A 1 164 ? -14.119 14.210 6.267 1.00 97.88 164 GLU A CA 1
ATOM 1264 C C . GLU A 1 164 ? -14.818 13.024 5.570 1.00 97.88 164 GLU A C 1
ATOM 1266 O O . GLU A 1 164 ? -14.355 11.878 5.667 1.00 97.88 164 GLU A O 1
ATOM 1271 N N . PRO A 1 165 ? -15.912 13.276 4.825 1.00 97.31 165 PRO A N 1
ATOM 1272 C CA . PRO A 1 165 ? -16.585 12.260 4.019 1.00 97.31 165 PRO A CA 1
ATOM 1273 C C . PRO A 1 165 ? -15.645 11.598 3.000 1.00 97.31 165 PRO A C 1
ATOM 1275 O O . PRO A 1 165 ? -14.836 12.255 2.344 1.00 97.31 165 PRO A O 1
ATOM 1278 N N . SER A 1 166 ? -15.778 10.283 2.828 1.00 98.00 166 SER A N 1
ATOM 1279 C CA . SER A 1 166 ? -14.956 9.476 1.903 1.00 98.00 166 SER A CA 1
ATOM 1280 C C . SER A 1 166 ? -15.786 8.592 0.964 1.00 98.00 166 SER A C 1
ATOM 1282 O O . SER A 1 166 ? -15.239 7.852 0.140 1.00 98.00 166 SER A O 1
ATOM 1284 N N . GLU A 1 167 ? -17.111 8.668 1.068 1.00 98.25 167 GLU A N 1
ATOM 1285 C CA . GLU A 1 167 ? -18.085 7.815 0.393 1.00 98.25 167 GLU A CA 1
ATOM 1286 C C . GLU A 1 167 ? -17.964 7.921 -1.129 1.00 98.25 167 GLU A C 1
ATOM 1288 O O . GLU A 1 167 ? -17.872 6.902 -1.808 1.00 98.25 167 GLU A O 1
ATOM 1293 N N . ASP A 1 168 ? -17.862 9.134 -1.674 1.00 98.44 168 ASP A N 1
ATOM 1294 C CA . ASP A 1 168 ? -17.756 9.337 -3.124 1.00 98.44 168 ASP A CA 1
ATOM 1295 C C . ASP A 1 168 ? -16.431 8.799 -3.688 1.00 98.44 168 ASP A C 1
ATOM 1297 O O . ASP A 1 168 ? -16.397 8.169 -4.753 1.00 98.44 168 ASP A O 1
ATOM 1301 N N . LEU A 1 169 ? -15.328 8.995 -2.956 1.00 98.62 169 LEU A N 1
ATOM 1302 C CA . LEU A 1 169 ? -14.005 8.496 -3.341 1.00 98.62 169 LEU A CA 1
ATOM 1303 C C . LEU A 1 169 ? -13.980 6.965 -3.322 1.00 98.62 169 LEU A C 1
ATOM 1305 O O . LEU A 1 169 ? -13.553 6.335 -4.293 1.00 98.62 169 LEU A O 1
ATOM 1309 N N . THR A 1 170 ? -14.471 6.358 -2.239 1.00 98.69 170 THR A N 1
ATOM 1310 C CA . THR A 1 170 ? -14.525 4.896 -2.103 1.00 98.69 170 THR A CA 1
ATOM 1311 C C . THR A 1 170 ? -15.470 4.274 -3.129 1.00 98.69 170 THR A C 1
ATOM 1313 O O . THR A 1 170 ? -15.069 3.324 -3.802 1.00 98.69 170 THR A O 1
ATOM 1316 N N . ALA A 1 171 ? -16.661 4.839 -3.348 1.00 98.69 171 ALA A N 1
ATOM 1317 C CA . ALA A 1 171 ? -17.603 4.376 -4.368 1.00 98.69 171 ALA A CA 1
ATOM 1318 C C . ALA A 1 171 ? -17.003 4.434 -5.782 1.00 98.69 171 ALA A C 1
ATOM 1320 O O . ALA A 1 171 ? -17.145 3.480 -6.553 1.00 98.69 171 ALA A O 1
ATOM 1321 N N . THR A 1 172 ? -16.273 5.507 -6.104 1.00 98.62 172 THR A N 1
ATOM 1322 C CA . THR A 1 172 ? -15.577 5.651 -7.393 1.00 98.62 172 THR A CA 1
ATOM 1323 C C . THR A 1 172 ? -14.532 4.553 -7.591 1.00 98.62 172 THR A C 1
ATOM 1325 O O . THR A 1 172 ? -14.507 3.908 -8.643 1.00 98.62 172 THR A O 1
ATOM 1328 N N . VAL A 1 173 ? -13.691 4.296 -6.580 1.00 98.69 173 VAL A N 1
ATOM 1329 C CA . VAL A 1 173 ? -12.679 3.228 -6.656 1.00 98.69 173 VAL A CA 1
ATOM 1330 C C . VAL A 1 173 ? -13.334 1.861 -6.782 1.00 98.69 173 VAL A C 1
ATOM 1332 O O . VAL A 1 173 ? -12.906 1.072 -7.618 1.00 98.69 173 VAL A O 1
ATOM 1335 N N . ILE A 1 174 ? -14.371 1.577 -5.991 1.00 98.81 174 ILE A N 1
ATOM 1336 C CA . ILE A 1 174 ? -15.081 0.293 -6.025 1.00 98.81 174 ILE A CA 1
ATOM 1337 C C . ILE A 1 174 ? -15.666 0.051 -7.419 1.00 98.81 174 ILE A C 1
ATOM 1339 O O . ILE A 1 174 ? -15.462 -1.025 -7.980 1.00 98.81 174 ILE A O 1
ATOM 1343 N N . GLY A 1 175 ? -16.338 1.047 -8.003 1.00 98.62 175 GLY A N 1
ATOM 1344 C CA . GLY A 1 175 ? -16.924 0.941 -9.339 1.00 98.62 175 GLY A CA 1
ATOM 1345 C C . GLY A 1 175 ? -15.890 0.616 -10.422 1.00 98.62 175 GLY A C 1
ATOM 1346 O O . GLY A 1 175 ? -16.060 -0.355 -11.165 1.00 98.62 175 GLY A O 1
ATOM 1347 N N . ASP A 1 176 ? -14.793 1.377 -10.489 1.00 98.50 176 ASP A N 1
ATOM 1348 C CA . ASP A 1 176 ? -13.731 1.136 -11.479 1.00 98.50 176 ASP A CA 1
ATOM 1349 C C . ASP A 1 176 ? -12.970 -0.176 -11.208 1.00 98.50 176 ASP A C 1
ATOM 1351 O O . ASP A 1 176 ? -12.664 -0.924 -12.141 1.00 98.50 176 ASP A O 1
ATOM 1355 N N . ALA A 1 177 ? -12.712 -0.511 -9.940 1.00 98.44 177 ALA A N 1
ATOM 1356 C CA . ALA A 1 177 ? -12.032 -1.745 -9.560 1.00 98.44 177 ALA A CA 1
ATOM 1357 C C . ALA A 1 177 ? -12.843 -2.988 -9.940 1.00 98.44 177 ALA A C 1
ATOM 1359 O O . ALA A 1 177 ? -12.283 -3.910 -10.538 1.00 98.44 177 ALA A O 1
ATOM 1360 N N . VAL A 1 178 ? -14.153 -2.997 -9.674 1.00 98.38 178 VAL A N 1
ATOM 1361 C CA . VAL A 1 178 ? -15.057 -4.088 -10.074 1.00 98.38 178 VAL A CA 1
ATOM 1362 C C . VAL A 1 178 ? -15.100 -4.223 -11.594 1.00 98.38 178 VAL A C 1
ATOM 1364 O O . VAL A 1 178 ? -14.921 -5.327 -12.110 1.00 98.38 178 VAL A O 1
ATOM 1367 N N . ALA A 1 179 ? -15.255 -3.113 -12.324 1.00 98.12 179 ALA A N 1
ATOM 1368 C CA . ALA A 1 179 ? -15.311 -3.125 -13.788 1.00 98.12 179 ALA A CA 1
ATOM 1369 C C . ALA A 1 179 ? -14.042 -3.704 -14.442 1.00 98.12 179 ALA A C 1
ATOM 1371 O O . ALA A 1 179 ? -14.103 -4.251 -15.543 1.00 98.12 179 ALA A O 1
ATOM 1372 N N . ARG A 1 180 ? -12.891 -3.604 -13.765 1.00 96.56 180 ARG A N 1
ATOM 1373 C CA . ARG A 1 180 ? -11.585 -4.080 -14.254 1.00 96.56 180 ARG A CA 1
ATOM 1374 C C . ARG A 1 180 ? -11.121 -5.399 -13.635 1.00 96.56 180 ARG A C 1
ATOM 1376 O O . ARG A 1 180 ? -10.064 -5.894 -14.015 1.00 96.56 180 ARG A O 1
ATOM 1383 N N . GLY A 1 181 ? -11.857 -5.951 -12.670 1.00 96.56 181 GLY A N 1
ATOM 1384 C CA . GLY A 1 181 ? -11.429 -7.136 -11.916 1.00 96.56 181 GLY A CA 1
ATOM 1385 C C . GLY A 1 181 ? -10.247 -6.884 -10.965 1.00 96.56 181 GLY A C 1
ATOM 1386 O O . GLY A 1 181 ? -9.506 -7.809 -10.631 1.00 96.56 181 GLY A O 1
ATOM 1387 N N . SER A 1 182 ? -10.054 -5.643 -10.516 1.00 96.31 182 SER A N 1
ATOM 1388 C CA . SER A 1 182 ? -8.994 -5.238 -9.584 1.00 96.31 182 SER A CA 1
ATOM 1389 C C . SER A 1 182 ? -9.392 -5.532 -8.132 1.00 96.31 182 SER A C 1
ATOM 1391 O O . SER A 1 182 ? -9.677 -4.636 -7.337 1.00 96.31 182 SER A O 1
ATOM 1393 N N . LEU A 1 183 ? -9.416 -6.818 -7.769 1.00 97.38 183 LEU A N 1
ATOM 1394 C CA . LEU A 1 183 ? -9.932 -7.271 -6.469 1.00 97.38 183 LEU A CA 1
ATOM 1395 C C . LEU A 1 183 ? -9.232 -6.610 -5.266 1.00 97.38 183 LEU A C 1
ATOM 1397 O O . LEU A 1 183 ? -9.873 -6.326 -4.259 1.00 97.38 183 LEU A O 1
ATOM 1401 N N . ARG A 1 184 ? -7.921 -6.343 -5.351 1.00 97.44 184 ARG A N 1
ATOM 1402 C CA . ARG A 1 184 ? -7.177 -5.692 -4.259 1.00 97.44 184 ARG A CA 1
ATOM 1403 C C . ARG A 1 184 ? -7.713 -4.289 -3.964 1.00 97.44 184 ARG A C 1
ATOM 1405 O O . ARG A 1 184 ? -7.964 -3.989 -2.802 1.00 97.44 184 ARG A O 1
ATOM 1412 N N . TYR A 1 185 ? -7.912 -3.452 -4.982 1.00 98.25 185 TYR A N 1
ATOM 1413 C CA . TYR A 1 185 ? -8.389 -2.079 -4.775 1.00 98.25 185 TYR A CA 1
ATOM 1414 C C . TYR A 1 185 ? -9.878 -2.001 -4.463 1.00 98.25 185 TYR A C 1
ATOM 1416 O O . TYR A 1 185 ? -10.269 -1.134 -3.688 1.00 98.25 185 TYR A O 1
ATOM 1424 N N . GLU A 1 186 ? -10.685 -2.941 -4.963 1.00 98.56 186 GLU A N 1
ATOM 1425 C CA . GLU A 1 186 ? -12.070 -3.089 -4.509 1.00 98.56 186 GLU A CA 1
ATOM 1426 C C . GLU A 1 186 ? -12.116 -3.287 -2.985 1.00 98.56 186 GLU A C 1
ATOM 1428 O O . GLU A 1 186 ? -12.783 -2.539 -2.271 1.00 98.56 186 GLU A O 1
ATOM 1433 N N . LEU A 1 187 ? -11.375 -4.275 -2.472 1.00 98.69 187 LEU A N 1
ATOM 1434 C CA . LEU A 1 187 ? -11.405 -4.627 -1.052 1.00 98.69 187 LEU A CA 1
ATOM 1435 C C . LEU A 1 187 ? -10.749 -3.559 -0.170 1.00 98.69 187 LEU A C 1
ATOM 1437 O O . LEU A 1 187 ? -11.237 -3.308 0.930 1.00 98.69 187 LEU A O 1
ATOM 1441 N N . LEU A 1 188 ? -9.673 -2.916 -0.641 1.00 98.50 188 LEU A N 1
ATOM 1442 C CA . LEU A 1 188 ? -9.062 -1.792 0.070 1.00 98.50 188 LEU A CA 1
ATOM 1443 C C . LEU A 1 188 ? -10.049 -0.630 0.206 1.00 98.50 188 LEU A C 1
ATOM 1445 O O . LEU A 1 188 ? -10.253 -0.154 1.317 1.00 98.50 188 LEU A O 1
ATOM 1449 N N . ALA A 1 189 ? -10.700 -0.205 -0.880 1.00 98.69 189 ALA A N 1
ATOM 1450 C CA . ALA A 1 189 ? -11.648 0.908 -0.837 1.00 98.69 189 ALA A CA 1
ATOM 1451 C C . ALA A 1 189 ? -12.862 0.614 0.059 1.00 98.69 189 ALA A C 1
ATOM 1453 O O . ALA A 1 189 ? -13.256 1.474 0.844 1.00 98.69 189 ALA A O 1
ATOM 1454 N N . ARG A 1 190 ? -13.398 -0.614 0.020 1.00 98.75 190 ARG A N 1
ATOM 1455 C CA . ARG A 1 190 ? -14.462 -1.064 0.938 1.00 98.75 190 ARG A CA 1
ATOM 1456 C C . ARG A 1 190 ? -14.030 -1.008 2.407 1.00 98.75 190 ARG A C 1
ATOM 1458 O O . ARG A 1 190 ? -14.758 -0.483 3.245 1.00 98.75 190 ARG A O 1
ATOM 1465 N N . ALA A 1 191 ? -12.824 -1.488 2.721 1.00 98.56 191 ALA A N 1
ATOM 1466 C CA . ALA A 1 191 ? -12.281 -1.426 4.080 1.00 98.56 191 ALA A CA 1
ATOM 1467 C C . ALA A 1 191 ? -12.060 0.026 4.547 1.00 98.56 191 ALA A C 1
ATOM 1469 O O . ALA A 1 191 ? -12.353 0.371 5.694 1.00 98.56 191 ALA A O 1
ATOM 1470 N N . VAL A 1 192 ? -11.594 0.912 3.660 1.00 98.56 192 VAL A N 1
ATOM 1471 C CA . VAL A 1 192 ? -11.508 2.355 3.946 1.00 98.56 192 VAL A CA 1
ATOM 1472 C C . VAL A 1 192 ? -12.893 2.919 4.263 1.00 98.56 192 VAL A C 1
ATOM 1474 O O . VAL A 1 192 ? -13.040 3.586 5.288 1.00 98.56 192 VAL A O 1
ATOM 1477 N N . GLY A 1 193 ? -13.910 2.550 3.480 1.00 98.19 193 GLY A N 1
ATOM 1478 C CA . GLY A 1 193 ? -15.314 2.918 3.690 1.00 98.19 193 GLY A CA 1
ATOM 1479 C C . GLY A 1 193 ? -15.981 2.310 4.933 1.00 98.19 193 GLY A C 1
ATOM 1480 O O . GLY A 1 193 ? -17.125 2.637 5.226 1.00 98.19 193 GLY A O 1
ATOM 1481 N N . GLY A 1 194 ? -15.292 1.454 5.696 1.00 97.94 194 GLY A N 1
ATOM 1482 C CA . GLY A 1 194 ? -15.809 0.928 6.963 1.00 97.94 194 GLY A CA 1
ATOM 1483 C C . GLY A 1 194 ? -16.369 -0.495 6.909 1.00 97.94 194 GLY A C 1
ATOM 1484 O O . GLY A 1 194 ? -16.835 -0.983 7.944 1.00 97.94 194 GLY A O 1
ATOM 1485 N N . GLU A 1 195 ? -16.335 -1.163 5.751 1.00 98.25 195 GLU A N 1
ATOM 1486 C CA . GLU A 1 195 ? -16.803 -2.547 5.599 1.00 98.25 195 GLU A CA 1
ATOM 1487 C C . GLU A 1 195 ? -15.832 -3.520 6.291 1.00 98.25 195 GLU A C 1
ATOM 1489 O O . GLU A 1 195 ? -14.634 -3.539 6.012 1.00 98.25 195 GLU A O 1
ATOM 1494 N N . VAL A 1 196 ? -16.341 -4.332 7.219 1.00 98.25 196 VAL A N 1
ATOM 1495 C CA . VAL A 1 196 ? -15.533 -5.259 8.039 1.00 98.25 196 VAL A CA 1
ATOM 1496 C C . VAL A 1 196 ? -15.475 -6.666 7.433 1.00 98.25 196 VAL A C 1
ATOM 1498 O O . VAL A 1 196 ? -14.469 -7.369 7.540 1.00 98.25 196 VAL A O 1
ATOM 1501 N N . ASP A 1 197 ? -16.542 -7.087 6.761 1.00 98.12 197 ASP A N 1
ATOM 1502 C CA . ASP A 1 197 ? -16.699 -8.417 6.163 1.00 98.12 197 ASP A CA 1
ATOM 1503 C C . ASP A 1 197 ? -15.730 -8.685 4.995 1.00 98.12 197 ASP A C 1
ATOM 1505 O O . ASP A 1 197 ? -15.465 -9.839 4.646 1.00 98.12 197 ASP A O 1
ATOM 1509 N N . VAL A 1 198 ? -15.128 -7.635 4.430 1.00 98.38 198 VAL A N 1
ATOM 1510 C CA . VAL A 1 198 ? -14.108 -7.736 3.376 1.00 98.38 198 VAL A CA 1
ATOM 1511 C C . VAL A 1 198 ? -12.728 -8.158 3.886 1.00 98.38 198 VAL A C 1
ATOM 1513 O O . VAL A 1 198 ? -11.916 -8.655 3.101 1.00 98.38 198 VAL A O 1
ATOM 1516 N N . LEU A 1 199 ? -12.439 -8.008 5.184 1.00 98.50 199 LEU A N 1
ATOM 1517 C CA . LEU A 1 199 ? -11.093 -8.200 5.742 1.00 98.50 199 LEU A CA 1
ATOM 1518 C C . LEU A 1 199 ? -10.507 -9.613 5.545 1.00 98.50 199 LEU A C 1
ATOM 1520 O O . LEU A 1 199 ? -9.319 -9.727 5.219 1.00 98.50 199 LEU A O 1
ATOM 1524 N N . PRO A 1 200 ? -11.271 -10.717 5.676 1.00 97.94 200 PRO A N 1
ATOM 1525 C CA . PRO A 1 200 ? -10.757 -12.053 5.364 1.00 97.94 200 PRO A CA 1
ATOM 1526 C C . PRO A 1 200 ? -10.382 -12.231 3.885 1.00 97.94 200 PRO A C 1
ATOM 1528 O O . PRO A 1 200 ? -9.452 -12.968 3.562 1.00 97.94 200 PRO A O 1
ATOM 1531 N N . ARG A 1 201 ? -11.092 -11.560 2.967 1.00 97.88 201 ARG A N 1
ATOM 1532 C CA . ARG A 1 201 ? -10.765 -11.583 1.531 1.00 97.88 201 ARG A CA 1
ATOM 1533 C C . ARG A 1 201 ? -9.551 -10.708 1.239 1.00 97.88 201 ARG A C 1
ATOM 1535 O O . ARG A 1 201 ? -8.709 -11.110 0.439 1.00 97.88 201 ARG A O 1
ATOM 1542 N N . LEU A 1 202 ? -9.444 -9.560 1.911 1.00 97.81 202 LEU A N 1
ATOM 1543 C CA . LEU A 1 202 ? -8.322 -8.635 1.772 1.00 97.81 202 LEU A CA 1
ATOM 1544 C C . LEU A 1 202 ? -6.994 -9.311 2.139 1.00 97.81 202 LEU A C 1
ATOM 1546 O O . LEU A 1 202 ? -6.034 -9.189 1.388 1.00 97.81 202 LEU A O 1
ATOM 1550 N N . GLU A 1 203 ? -6.965 -10.120 3.206 1.00 97.31 203 GLU A N 1
ATOM 1551 C CA . GLU A 1 203 ? -5.782 -10.900 3.634 1.00 97.31 203 GLU A CA 1
ATOM 1552 C C . GLU A 1 203 ? -5.162 -11.736 2.506 1.00 97.31 203 GLU A C 1
ATOM 1554 O O . GLU A 1 203 ? -3.951 -11.923 2.455 1.00 97.31 203 GLU A O 1
ATOM 1559 N N . ARG A 1 204 ? -5.988 -12.231 1.575 1.00 96.06 204 ARG A N 1
ATOM 1560 C CA . ARG A 1 204 ? -5.548 -13.123 0.491 1.00 96.06 204 ARG A CA 1
ATOM 1561 C C . ARG A 1 204 ? -4.885 -12.392 -0.676 1.00 96.06 204 ARG A C 1
ATOM 1563 O O . ARG A 1 204 ? -4.245 -13.039 -1.504 1.00 96.06 204 ARG A O 1
ATOM 1570 N N . VAL A 1 205 ? -5.100 -11.081 -0.791 1.00 96.31 205 VAL A N 1
ATOM 1571 C CA . VAL A 1 205 ? -4.631 -10.267 -1.928 1.00 96.31 205 VAL A CA 1
ATOM 1572 C C . VAL A 1 205 ? -3.792 -9.060 -1.511 1.00 96.31 205 VAL A C 1
ATOM 1574 O O . VAL A 1 205 ? -3.135 -8.469 -2.359 1.00 96.31 205 VAL A O 1
ATOM 1577 N N . ALA A 1 206 ? -3.803 -8.702 -0.231 1.00 97.06 206 ALA A N 1
ATOM 1578 C CA . ALA A 1 206 ? -3.062 -7.600 0.369 1.00 97.06 206 ALA A CA 1
ATOM 1579 C C . ALA A 1 206 ? -2.526 -8.040 1.743 1.00 97.06 206 ALA A C 1
ATOM 1581 O O . ALA A 1 206 ? -2.816 -7.440 2.778 1.00 97.06 206 ALA A O 1
ATOM 1582 N N . GLY A 1 207 ? -1.821 -9.175 1.769 1.00 97.19 207 GLY A N 1
ATOM 1583 C CA . GLY A 1 207 ? -1.377 -9.819 3.005 1.00 97.19 207 GLY A CA 1
ATOM 1584 C C . GLY A 1 207 ? -0.410 -8.977 3.838 1.00 97.19 207 GLY A C 1
ATOM 1585 O O . GLY A 1 207 ? -0.404 -9.110 5.059 1.00 97.19 207 GLY A O 1
ATOM 1586 N N . MET A 1 208 ? 0.369 -8.085 3.215 1.00 97.62 208 MET A N 1
ATOM 1587 C CA . MET A 1 208 ? 1.224 -7.152 3.957 1.00 97.62 208 MET A CA 1
ATOM 1588 C C . MET A 1 208 ? 0.414 -6.031 4.609 1.00 97.62 208 MET A C 1
ATOM 1590 O O . MET A 1 208 ? 0.780 -5.574 5.685 1.00 97.62 208 MET A O 1
ATOM 1594 N N . GLU A 1 209 ? -0.702 -5.636 3.997 1.00 97.50 209 GLU A N 1
ATOM 1595 C CA . GLU A 1 209 ? -1.494 -4.472 4.390 1.00 97.50 209 GLU A CA 1
ATOM 1596 C C . GLU A 1 209 ? -2.675 -4.793 5.309 1.00 97.50 209 GLU A C 1
ATOM 1598 O O . GLU A 1 209 ? -3.144 -3.943 6.069 1.00 97.50 209 GLU A O 1
ATOM 1603 N N . ALA A 1 210 ? -3.183 -6.025 5.248 1.00 98.12 210 ALA A N 1
ATOM 1604 C CA . ALA A 1 210 ? -4.437 -6.397 5.892 1.00 98.12 210 ALA A CA 1
ATOM 1605 C C . ALA A 1 210 ? -4.438 -6.159 7.411 1.00 98.12 210 ALA A C 1
ATOM 1607 O O . ALA A 1 210 ? -5.482 -5.812 7.965 1.00 98.12 210 ALA A O 1
ATOM 1608 N N . TRP A 1 211 ? -3.300 -6.325 8.093 1.00 98.50 211 TRP A N 1
ATOM 1609 C CA . TRP A 1 211 ? -3.2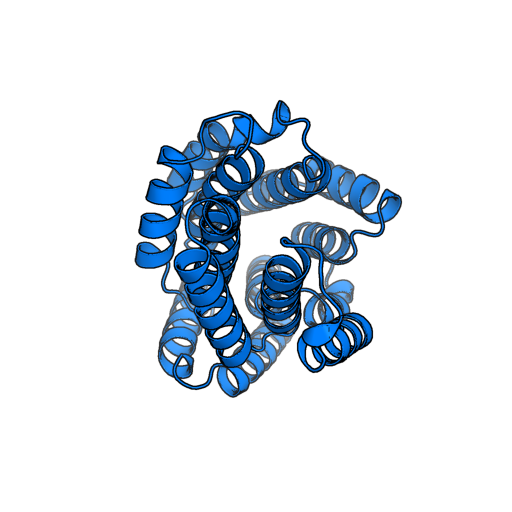27 -6.126 9.543 1.00 98.50 211 TRP A CA 1
ATOM 1610 C C . TRP A 1 211 ? -3.423 -4.656 9.936 1.00 98.50 211 TRP A C 1
ATOM 1612 O O . TRP A 1 211 ? -4.208 -4.384 10.844 1.00 98.50 211 TRP A O 1
ATOM 1622 N N . TRP A 1 212 ? -2.794 -3.699 9.239 1.00 97.56 212 TRP A N 1
ATOM 1623 C CA . TRP A 1 212 ? -2.943 -2.283 9.587 1.00 97.56 212 TRP A CA 1
ATOM 1624 C C . TRP A 1 212 ? -4.286 -1.729 9.131 1.00 97.56 212 TRP A C 1
ATOM 1626 O O . TRP A 1 212 ? -4.863 -0.912 9.837 1.00 97.56 212 TRP A O 1
ATOM 1636 N N . MET A 1 213 ? -4.839 -2.215 8.015 1.00 98.25 213 MET A N 1
ATOM 1637 C CA . MET A 1 213 ? -6.204 -1.859 7.609 1.00 98.25 213 MET A CA 1
ATOM 1638 C C . MET A 1 213 ? -7.231 -2.326 8.650 1.00 98.25 213 MET A C 1
ATOM 1640 O O . MET A 1 213 ? -8.174 -1.604 8.967 1.00 98.25 213 MET A O 1
ATOM 1644 N N . THR A 1 214 ? -7.020 -3.515 9.226 1.00 98.75 214 THR A N 1
ATOM 1645 C CA . THR A 1 214 ? -7.848 -4.027 10.330 1.00 98.75 214 THR A CA 1
ATOM 1646 C C . THR A 1 214 ? -7.678 -3.172 11.588 1.00 98.75 214 THR A C 1
ATOM 1648 O O . THR A 1 214 ? -8.670 -2.840 12.228 1.00 98.75 214 THR A O 1
ATOM 1651 N N . ALA A 1 215 ? -6.449 -2.757 11.916 1.00 98.50 215 ALA A N 1
ATOM 1652 C CA . ALA A 1 215 ? -6.168 -1.874 13.051 1.00 98.50 215 ALA A CA 1
ATOM 1653 C C . ALA A 1 215 ? -6.800 -0.479 12.895 1.00 98.50 215 ALA A C 1
ATOM 1655 O O . ALA A 1 215 ? -7.391 0.040 13.837 1.00 98.50 215 ALA A O 1
ATOM 1656 N N . GLU A 1 216 ? -6.732 0.118 11.702 1.00 97.75 216 GLU A N 1
ATOM 1657 C CA . GLU A 1 216 ? -7.380 1.401 11.397 1.00 97.75 216 GLU A CA 1
ATOM 1658 C C . GLU A 1 216 ? -8.909 1.311 11.525 1.00 97.75 216 GLU A C 1
ATOM 1660 O O . GLU A 1 216 ? -9.558 2.255 11.971 1.00 97.75 216 GLU A O 1
ATOM 1665 N N . LEU A 1 217 ? -9.513 0.177 11.157 1.00 98.06 217 LEU A N 1
ATOM 1666 C CA . LEU A 1 217 ? -10.935 -0.077 11.405 1.00 98.06 217 LEU A CA 1
ATOM 1667 C C . LEU A 1 217 ? -11.244 -0.274 12.891 1.00 98.06 217 LEU A C 1
ATOM 1669 O O . LEU A 1 217 ? -12.229 0.283 13.368 1.00 98.06 217 LEU A O 1
ATOM 1673 N N . ALA A 1 218 ? -10.409 -1.025 13.613 1.00 98.38 218 ALA A N 1
ATOM 1674 C CA . ALA A 1 218 ? -10.568 -1.254 15.046 1.00 98.38 218 ALA A CA 1
ATOM 1675 C C . ALA A 1 218 ? -10.576 0.067 15.827 1.00 98.38 218 ALA A C 1
ATOM 1677 O O . ALA A 1 218 ? -11.487 0.304 16.614 1.00 98.38 218 ALA A O 1
ATOM 1678 N N . ALA A 1 219 ? -9.622 0.956 15.533 1.00 97.44 219 ALA A N 1
ATOM 1679 C CA . ALA A 1 219 ? -9.517 2.272 16.157 1.00 97.44 219 ALA A CA 1
ATOM 1680 C C . ALA A 1 219 ? -10.740 3.159 15.876 1.00 97.44 219 ALA A C 1
ATOM 1682 O O . ALA A 1 219 ? -11.281 3.781 16.783 1.00 97.44 219 ALA A O 1
ATOM 1683 N N . ARG A 1 220 ? -11.220 3.194 14.625 1.00 96.44 220 ARG A N 1
ATOM 1684 C CA . ARG A 1 220 ? -12.383 4.017 14.239 1.00 96.44 220 ARG A CA 1
ATOM 1685 C C . ARG A 1 220 ? -13.700 3.536 14.841 1.00 96.44 220 ARG A C 1
ATOM 1687 O O . ARG A 1 220 ? -14.618 4.335 15.000 1.00 96.44 220 ARG A O 1
ATOM 1694 N N . ARG A 1 221 ? -13.821 2.233 15.098 1.00 96.56 221 ARG A N 1
ATOM 1695 C CA . ARG A 1 221 ? -15.053 1.605 15.595 1.00 96.56 221 ARG A CA 1
ATOM 1696 C C . ARG A 1 221 ? -15.040 1.343 17.098 1.00 96.56 221 ARG A C 1
ATOM 1698 O O . ARG A 1 221 ? -16.069 0.911 17.604 1.00 96.56 221 ARG A O 1
ATOM 1705 N N . ASP A 1 222 ? -13.909 1.582 17.763 1.00 96.88 222 ASP A N 1
ATOM 1706 C CA . ASP A 1 222 ? -13.675 1.209 19.161 1.00 96.88 222 ASP A CA 1
ATOM 1707 C C . ASP A 1 222 ? -14.013 -0.278 19.416 1.00 96.88 222 ASP A C 1
ATOM 1709 O O . ASP A 1 222 ? -14.825 -0.630 20.269 1.00 96.88 222 ASP A O 1
ATOM 1713 N N . ASP A 1 223 ? -13.456 -1.166 18.577 1.00 97.75 223 ASP A N 1
ATOM 1714 C CA . ASP A 1 223 ? -13.821 -2.591 18.530 1.00 97.75 223 ASP A CA 1
ATOM 1715 C C . ASP A 1 223 ? -12.651 -3.519 18.918 1.00 97.75 223 ASP A C 1
ATOM 1717 O O . ASP A 1 223 ? -11.726 -3.782 18.140 1.00 97.75 223 ASP A O 1
ATOM 1721 N N . ASP A 1 224 ? -12.739 -4.095 20.119 1.00 98.06 224 ASP A N 1
ATOM 1722 C CA . ASP A 1 224 ? -11.768 -5.049 20.671 1.00 98.06 224 ASP A CA 1
ATOM 1723 C C . ASP A 1 224 ? -11.634 -6.357 19.876 1.00 98.06 224 ASP A C 1
ATOM 1725 O O . ASP A 1 224 ? -10.588 -7.018 19.911 1.00 98.06 224 ASP A O 1
ATOM 1729 N N . ALA A 1 225 ? -12.692 -6.802 19.191 1.00 98.25 225 ALA A N 1
ATOM 1730 C CA . ALA A 1 225 ? -12.617 -7.995 18.352 1.00 98.25 225 ALA A CA 1
ATOM 1731 C C . ALA A 1 225 ? -11.769 -7.721 17.107 1.00 98.25 225 ALA A C 1
ATOM 1733 O O . ALA A 1 225 ? -10.942 -8.560 16.738 1.00 98.25 225 ALA A O 1
ATOM 1734 N N . LEU A 1 226 ? -11.909 -6.532 16.516 1.00 98.50 226 LEU A N 1
ATOM 1735 C CA . LEU A 1 226 ? -11.053 -6.096 15.413 1.00 98.50 226 LEU A CA 1
ATOM 1736 C C . LEU A 1 226 ? -9.608 -5.886 15.858 1.00 98.50 226 LEU A C 1
ATOM 1738 O O . LEU A 1 226 ? -8.697 -6.269 15.126 1.00 98.50 226 LEU A O 1
ATOM 1742 N N . TRP A 1 227 ? -9.368 -5.383 17.072 1.00 98.62 227 TRP A N 1
ATOM 1743 C CA . TRP A 1 227 ? -8.007 -5.300 17.610 1.00 98.62 227 TRP A CA 1
ATOM 1744 C C . TRP A 1 227 ? -7.332 -6.666 17.728 1.00 98.62 227 TRP A C 1
ATOM 1746 O O . TRP A 1 227 ? -6.171 -6.825 17.333 1.00 98.62 227 TRP A O 1
ATOM 1756 N N . ARG A 1 228 ? -8.056 -7.675 18.223 1.00 98.56 228 ARG A N 1
ATOM 1757 C CA . ARG A 1 228 ? -7.555 -9.056 18.287 1.00 98.56 228 ARG A CA 1
ATOM 1758 C C . ARG A 1 228 ? -7.307 -9.648 16.899 1.00 98.56 228 ARG A C 1
ATOM 1760 O O . ARG A 1 228 ? -6.321 -10.358 16.714 1.00 98.56 228 ARG A O 1
ATOM 1767 N N . ASP A 1 229 ? -8.153 -9.345 15.916 1.00 98.62 229 ASP A N 1
ATOM 1768 C CA . ASP A 1 229 ? -7.936 -9.806 14.540 1.00 98.62 229 ASP A CA 1
ATOM 1769 C C . ASP A 1 229 ? -6.736 -9.109 13.874 1.00 98.62 229 ASP A C 1
ATOM 1771 O O . ASP A 1 229 ? -5.939 -9.766 13.202 1.00 98.62 229 ASP A O 1
ATOM 1775 N N . ALA A 1 230 ? -6.544 -7.806 14.107 1.00 98.75 230 ALA A N 1
ATOM 1776 C CA . ALA A 1 230 ? -5.363 -7.072 13.652 1.00 98.75 230 ALA A CA 1
ATOM 1777 C C . ALA A 1 230 ? -4.071 -7.675 14.225 1.00 98.75 230 ALA A C 1
ATOM 1779 O O . ALA A 1 230 ? -3.104 -7.863 13.488 1.00 98.75 230 ALA A O 1
ATOM 1780 N N . ASP A 1 231 ? -4.081 -8.026 15.513 1.00 98.62 231 ASP A N 1
ATOM 1781 C CA . ASP A 1 231 ? -2.959 -8.667 16.207 1.00 98.62 231 ASP A CA 1
ATOM 1782 C C . ASP A 1 231 ? -2.621 -10.029 15.591 1.00 98.62 231 ASP A C 1
ATOM 1784 O O . ASP A 1 231 ? -1.500 -10.258 15.143 1.00 98.62 231 ASP A O 1
ATOM 1788 N N . ARG A 1 232 ? -3.630 -10.897 15.427 1.00 98.56 232 ARG A N 1
ATOM 1789 C CA . ARG A 1 232 ? -3.487 -12.208 14.769 1.00 98.56 232 ARG A CA 1
ATOM 1790 C C . ARG A 1 232 ? -2.849 -12.085 13.383 1.00 98.56 232 ARG A C 1
ATOM 1792 O O . ARG A 1 232 ? -1.987 -12.892 13.023 1.00 98.56 232 ARG A O 1
ATOM 1799 N N . ARG A 1 233 ? -3.304 -11.117 12.580 1.00 98.56 233 ARG A N 1
ATOM 1800 C CA . ARG A 1 233 ? -2.784 -10.864 11.223 1.00 98.56 233 ARG A CA 1
ATOM 1801 C C . ARG A 1 233 ? -1.345 -10.357 11.267 1.00 98.56 233 ARG A C 1
ATOM 1803 O O . ARG A 1 233 ? -0.516 -10.841 10.500 1.00 98.56 233 ARG A O 1
ATOM 1810 N N . ALA A 1 234 ? -1.041 -9.432 12.175 1.00 98.62 234 ALA A N 1
ATOM 1811 C CA . ALA A 1 234 ? 0.305 -8.907 12.365 1.00 98.62 234 ALA A CA 1
ATOM 1812 C C . ALA A 1 234 ? 1.280 -10.015 12.793 1.00 98.62 234 ALA A C 1
ATOM 1814 O O . ALA A 1 234 ? 2.333 -10.180 12.182 1.00 98.62 234 ALA A O 1
ATOM 1815 N N . GLU A 1 235 ? 0.906 -10.854 13.762 1.00 98.56 235 GLU A N 1
ATOM 1816 C CA . GLU A 1 235 ? 1.707 -12.009 14.176 1.00 98.56 235 GLU A CA 1
ATOM 1817 C C . GLU A 1 235 ? 1.922 -13.016 13.040 1.00 98.56 235 GLU A C 1
ATOM 1819 O O . GLU A 1 235 ? 3.009 -13.582 12.900 1.00 98.56 235 GLU A O 1
ATOM 1824 N N . ALA A 1 236 ? 0.896 -13.258 12.216 1.00 97.88 236 ALA A N 1
ATOM 1825 C CA . ALA A 1 236 ? 1.022 -14.116 11.042 1.00 97.88 236 ALA A CA 1
ATOM 1826 C C . ALA A 1 236 ? 2.049 -13.572 10.047 1.00 97.88 236 ALA A C 1
ATOM 1828 O O . ALA A 1 236 ? 2.878 -14.344 9.561 1.00 97.88 236 ALA A O 1
ATOM 1829 N N . LEU A 1 237 ? 2.042 -12.260 9.817 1.00 98.25 237 LEU A N 1
ATOM 1830 C CA . LEU A 1 237 ? 3.010 -11.584 8.962 1.00 98.25 237 LEU A CA 1
ATOM 1831 C C . LEU A 1 237 ? 4.429 -11.595 9.565 1.00 98.25 237 LEU A C 1
ATOM 1833 O O . LEU A 1 237 ? 5.405 -11.833 8.859 1.00 98.25 237 LEU A O 1
ATOM 1837 N N . VAL A 1 238 ? 4.562 -11.421 10.884 1.00 98.62 238 VAL A N 1
ATOM 1838 C CA . VAL A 1 238 ? 5.850 -11.528 11.597 1.00 98.62 238 VAL A CA 1
ATOM 1839 C C . VAL A 1 238 ? 6.468 -12.916 11.427 1.00 98.62 238 VAL A C 1
ATOM 1841 O O . VAL A 1 238 ? 7.676 -13.025 11.212 1.00 98.62 238 VAL A O 1
ATOM 1844 N N . ARG A 1 239 ? 5.665 -13.989 11.458 1.00 97.00 239 ARG A N 1
ATOM 1845 C CA . ARG A 1 239 ? 6.166 -15.363 11.252 1.00 97.00 239 ARG A CA 1
ATOM 1846 C C . ARG A 1 239 ? 6.757 -15.588 9.858 1.00 97.00 239 ARG A C 1
ATOM 1848 O O . ARG A 1 239 ? 7.648 -16.420 9.716 1.00 97.00 239 ARG A O 1
ATOM 1855 N N . THR A 1 240 ? 6.290 -14.864 8.844 1.00 94.38 240 THR A N 1
ATOM 1856 C CA . THR A 1 240 ? 6.773 -14.973 7.455 1.00 94.38 240 THR A CA 1
ATOM 1857 C C . THR A 1 240 ? 7.820 -13.914 7.095 1.00 94.38 240 THR A C 1
ATOM 1859 O O . THR A 1 240 ? 8.363 -13.932 5.987 1.00 94.38 240 THR A O 1
ATOM 1862 N N . ALA A 1 241 ? 8.140 -13.003 8.019 1.00 97.31 241 ALA A N 1
ATOM 1863 C CA . ALA A 1 241 ? 9.070 -11.901 7.791 1.00 97.31 241 ALA A CA 1
ATOM 1864 C C . ALA A 1 241 ? 10.551 -12.305 7.786 1.00 97.31 241 ALA A C 1
ATOM 1866 O O . ALA A 1 241 ? 11.386 -11.542 7.303 1.00 97.31 241 ALA A O 1
ATOM 1867 N N . GLY A 1 242 ? 10.892 -13.503 8.271 1.00 97.31 242 GLY A N 1
ATOM 1868 C CA . GLY A 1 242 ? 12.271 -13.997 8.289 1.00 97.31 242 GLY A CA 1
ATOM 1869 C C . GLY A 1 242 ? 13.213 -13.020 9.014 1.00 97.31 242 GLY A C 1
ATOM 1870 O O . GLY A 1 242 ? 12.937 -12.684 10.167 1.00 97.31 242 GLY A O 1
ATOM 1871 N N . PRO A 1 243 ? 14.298 -12.535 8.378 1.00 98.12 243 PRO A N 1
ATOM 1872 C CA . PRO A 1 243 ? 15.238 -11.609 9.018 1.00 98.12 243 PRO A CA 1
ATOM 1873 C C . PRO A 1 243 ? 14.626 -10.237 9.354 1.00 98.12 243 PRO A C 1
ATOM 1875 O O . PRO A 1 243 ? 15.188 -9.517 10.169 1.00 98.12 243 PRO A O 1
ATOM 1878 N N . TYR A 1 244 ? 13.471 -9.888 8.778 1.00 98.31 244 TYR A N 1
ATOM 1879 C CA . TYR A 1 244 ? 12.778 -8.612 9.003 1.00 98.31 244 TYR A CA 1
ATOM 1880 C C . TYR A 1 244 ? 11.736 -8.673 10.131 1.00 98.31 244 TYR A C 1
ATOM 1882 O O . TYR A 1 244 ? 10.975 -7.728 10.332 1.00 98.31 244 TYR A O 1
ATOM 1890 N N . ALA A 1 245 ? 11.650 -9.798 10.852 1.00 98.50 245 ALA A N 1
ATOM 1891 C CA . ALA A 1 245 ? 10.631 -10.000 11.879 1.00 98.50 245 ALA A CA 1
ATOM 1892 C C . ALA A 1 245 ? 10.712 -8.972 13.015 1.00 98.50 245 ALA A C 1
ATOM 1894 O O . ALA A 1 245 ? 9.674 -8.573 13.534 1.00 98.50 245 ALA A O 1
ATOM 1895 N N . GLU A 1 246 ? 11.918 -8.542 13.393 1.00 98.56 246 GLU A N 1
ATOM 1896 C CA . GLU A 1 246 ? 12.082 -7.577 14.482 1.00 98.56 246 GLU A CA 1
ATOM 1897 C C . GLU A 1 246 ? 11.652 -6.165 14.080 1.00 98.56 246 GLU A C 1
ATOM 1899 O O . GLU A 1 246 ? 10.850 -5.559 14.790 1.00 98.56 246 GLU A O 1
ATOM 1904 N N . ASP A 1 247 ? 12.073 -5.695 12.902 1.00 98.38 247 ASP A N 1
ATOM 1905 C CA . ASP A 1 247 ? 11.618 -4.418 12.337 1.00 98.38 247 ASP A CA 1
ATOM 1906 C C . ASP A 1 247 ? 10.084 -4.366 12.286 1.00 98.38 247 ASP A C 1
ATOM 1908 O O . ASP A 1 247 ? 9.461 -3.406 12.743 1.00 98.38 247 ASP A O 1
ATOM 1912 N N . LEU A 1 248 ? 9.457 -5.453 11.818 1.00 98.50 248 LEU A N 1
ATOM 1913 C CA . LEU A 1 248 ? 8.004 -5.540 11.743 1.00 98.50 248 LEU A CA 1
ATOM 1914 C C . LEU A 1 248 ? 7.334 -5.541 13.128 1.00 98.50 248 LEU A C 1
ATOM 1916 O O . LEU A 1 248 ? 6.293 -4.908 13.277 1.00 98.50 248 LEU A O 1
ATOM 1920 N N . ARG A 1 249 ? 7.896 -6.196 14.154 1.00 98.75 249 ARG A N 1
ATOM 1921 C CA . ARG A 1 249 ? 7.337 -6.134 15.523 1.00 98.75 249 ARG A CA 1
ATOM 1922 C C . ARG A 1 249 ? 7.361 -4.715 16.073 1.00 98.75 249 ARG A C 1
ATOM 1924 O O . ARG A 1 249 ? 6.351 -4.250 16.603 1.00 98.75 249 ARG A O 1
ATOM 1931 N N . VAL A 1 250 ? 8.493 -4.026 15.922 1.00 98.50 250 VAL A N 1
ATOM 1932 C CA . VAL A 1 250 ? 8.638 -2.623 16.334 1.00 98.50 250 VAL A CA 1
ATOM 1933 C C . VAL A 1 250 ? 7.629 -1.753 15.590 1.00 98.50 250 VAL A C 1
ATOM 1935 O O . VAL A 1 250 ? 6.962 -0.910 16.198 1.00 98.50 250 VAL A O 1
ATOM 1938 N N . TRP A 1 251 ? 7.467 -1.991 14.289 1.00 98.38 251 TRP A N 1
ATOM 1939 C CA . TRP A 1 251 ? 6.516 -1.261 13.464 1.00 98.38 251 TRP A CA 1
ATOM 1940 C C . TRP A 1 251 ? 5.062 -1.483 13.891 1.00 98.38 251 TRP A C 1
ATOM 1942 O O . TRP A 1 251 ? 4.328 -0.515 14.090 1.00 98.38 251 TRP A O 1
ATOM 1952 N N . VAL A 1 252 ? 4.653 -2.736 14.109 1.00 98.56 252 VAL A N 1
ATOM 1953 C CA . VAL A 1 252 ? 3.309 -3.092 14.592 1.00 98.56 252 VAL A CA 1
ATOM 1954 C C . VAL A 1 252 ? 3.021 -2.418 15.931 1.00 98.56 252 VAL A C 1
ATOM 1956 O O . VAL A 1 252 ? 1.992 -1.758 16.067 1.00 98.56 252 VAL A O 1
ATOM 1959 N N . ALA A 1 253 ? 3.947 -2.508 16.891 1.00 98.44 253 ALA A N 1
ATOM 1960 C CA . ALA A 1 253 ? 3.796 -1.873 18.199 1.00 98.44 253 ALA A CA 1
ATOM 1961 C C . ALA A 1 253 ? 3.669 -0.345 18.084 1.00 98.44 253 ALA A C 1
ATOM 1963 O O . ALA A 1 253 ? 2.792 0.262 18.701 1.00 98.44 253 ALA A O 1
ATOM 1964 N N . THR A 1 254 ? 4.504 0.274 17.244 1.00 98.06 254 THR A N 1
ATOM 1965 C CA . THR A 1 254 ? 4.454 1.717 16.967 1.00 98.06 254 THR A CA 1
ATOM 1966 C C . THR A 1 254 ? 3.101 2.115 16.388 1.00 98.06 254 THR A C 1
ATOM 1968 O O . THR A 1 254 ? 2.486 3.076 16.855 1.00 98.06 254 THR A O 1
ATOM 1971 N N . ARG A 1 255 ? 2.602 1.359 15.403 1.00 97.75 255 ARG A N 1
ATOM 1972 C CA . ARG A 1 255 ? 1.338 1.663 14.731 1.00 97.75 255 ARG A CA 1
ATOM 1973 C C . ARG A 1 255 ? 0.139 1.460 15.650 1.00 97.75 255 ARG A C 1
ATOM 1975 O O . ARG A 1 255 ? -0.741 2.311 15.677 1.00 97.75 255 ARG A O 1
ATOM 1982 N N . PHE A 1 256 ? 0.115 0.382 16.430 1.00 98.25 256 PHE A N 1
ATOM 1983 C CA . PHE A 1 256 ? -0.946 0.126 17.407 1.00 98.25 256 PHE A CA 1
ATOM 1984 C C . PHE A 1 256 ? -1.025 1.238 18.452 1.00 98.25 256 PHE A C 1
ATOM 1986 O O . PHE A 1 256 ? -2.107 1.776 18.679 1.00 98.25 256 PHE A O 1
ATOM 1993 N N . LYS A 1 257 ? 0.122 1.659 18.995 1.00 97.50 257 LYS A N 1
ATOM 1994 C CA . LYS A 1 257 ? 0.190 2.791 19.924 1.00 97.50 257 LYS A CA 1
ATOM 1995 C C . LYS A 1 257 ? -0.320 4.088 19.291 1.00 97.50 257 LYS A C 1
ATOM 1997 O O . LYS A 1 257 ? -1.088 4.809 19.918 1.00 97.50 257 LYS A O 1
ATOM 2002 N N . ALA A 1 258 ? 0.087 4.387 18.055 1.00 96.75 258 ALA A N 1
ATOM 2003 C CA . ALA A 1 258 ? -0.357 5.587 17.340 1.00 96.75 258 ALA A CA 1
ATOM 2004 C C . ALA A 1 258 ? -1.875 5.603 17.083 1.00 96.75 258 ALA A C 1
ATOM 2006 O O . ALA A 1 258 ? -2.482 6.667 17.038 1.00 96.75 258 ALA A O 1
ATOM 2007 N N . LEU A 1 259 ? -2.483 4.425 16.945 1.00 96.88 259 LEU A N 1
ATOM 2008 C CA . LEU A 1 259 ? -3.921 4.241 16.762 1.00 96.88 259 LEU A CA 1
ATOM 2009 C C . LEU A 1 259 ? -4.698 4.124 18.089 1.00 96.88 259 LEU A C 1
ATOM 2011 O O . LEU A 1 259 ? -5.892 3.841 18.068 1.00 96.88 259 LEU A O 1
ATOM 2015 N N . GLY A 1 260 ? -4.042 4.335 19.235 1.00 95.75 260 GLY A N 1
ATOM 2016 C CA . GLY A 1 260 ? -4.692 4.348 20.546 1.00 95.75 260 GLY A CA 1
ATOM 2017 C C . GLY A 1 260 ? -4.945 2.972 21.162 1.00 95.75 260 GLY A C 1
ATOM 2018 O O . GLY A 1 260 ? -5.680 2.891 22.144 1.00 95.75 260 GLY A O 1
ATOM 2019 N N . ARG A 1 261 ? -4.340 1.894 20.638 1.00 92.19 261 ARG A N 1
ATOM 2020 C CA . ARG A 1 261 ? -4.363 0.602 21.334 1.00 92.19 261 ARG A CA 1
ATOM 2021 C C . ARG A 1 261 ? -3.515 0.711 22.613 1.00 92.19 261 ARG A C 1
ATOM 2023 O O . ARG A 1 261 ? -2.356 1.126 22.502 1.00 92.19 261 ARG A O 1
ATOM 2030 N N . PRO A 1 262 ? -4.074 0.377 23.789 1.00 65.19 262 PRO A N 1
ATOM 2031 C CA . PRO A 1 262 ? -3.354 0.419 25.059 1.00 65.19 262 PRO A CA 1
ATOM 2032 C C . PRO A 1 262 ? -2.212 -0.602 25.138 1.00 65.19 262 PRO A C 1
ATOM 2034 O O . PRO A 1 262 ? -2.286 -1.649 24.449 1.00 65.19 262 PRO A O 1
#

Secondary structure (DSSP, 8-state):
-HHHHHHHHHHHHTTTS--STTHHHHHHHHHHHHHHTTT-HHHHHHHHHHHHHHHHHTGGGTHHHHHHHHHHHHHHHHHTT-HHHHHHHHHHHHHH--SGGGHHHHHHHHHHHHHHHHHHT-HHHHHHHHHHHTHHHH--STTHHHHHHHHHHHHHHHHHHHT---HHHHHHHHHHHHHHT-HHHHHHHHHHTT-STTHHHHTTT-TTTHHHHHHHHHHHHT-HHHHHHHHHHHHHHHHH-GGGHHHHHHHHHHHHHHTT--

pLDDT: mean 93.89, std 9.51, range [51.12, 98.81]

Mean predicted aligned error: 4.0 Å

Nearest PDB structures (foldseek):
  8rtc-assembly2_B  TM=6.727E-01  e=5.590E-03  Bacillus phage phi3T
  8rsu-assembly1_A  TM=7.046E-01  e=1.031E-02  Bacillus phage phi3T
  1hz4-assembly1_A  TM=7.129E-01  e=1.283E-02  Escherichia coli
  3gw4-assembly1_A  TM=6.294E-01  e=1.463E-02  Deinococcus radiodurans R1 = ATCC 13939 = DSM 20539
  4wnd-assembly1_A  TM=5.233E-01  e=3.664E-02  Homo sapiens

Foldseek 3Di:
DVVQLVVLVVCQVPVVPCPDLCSNLVSLLSNLLLCQQQLLLVSNVVSLVVSLVSLVVVPPSSVLSNLSSLLSVLVSCVLLPVLVVSLVSLVVQLVVQPDLVRVVSVLSSLLSQLVSCLLLLVLVSNVVSLVVNCSLVVDDDPCSLVSLLSSLLSVLSSCVSVVHDSVVSLVVSLVSCVVVVVLLSNLSSCLSVLDPVSLVVNCNRNLSCSLLSLLLSCLVVVNPVSVVVSVVSLVVSLVSNVVSNVSSVVSSVSSNVSSPND